Protein AF-A0A950T3H9-F1 (afdb_monomer)

Structure (mmCIF, N/CA/C/O backbone):
data_AF-A0A950T3H9-F1
#
_entry.id   AF-A0A950T3H9-F1
#
loop_
_atom_site.group_PDB
_atom_site.id
_atom_site.type_symbol
_atom_site.label_atom_id
_atom_site.label_alt_id
_atom_site.label_comp_id
_atom_site.label_asym_id
_atom_site.label_entity_id
_atom_site.label_seq_id
_atom_site.pdbx_PDB_ins_code
_atom_site.Cartn_x
_atom_site.Cartn_y
_atom_site.Cartn_z
_atom_site.occupancy
_atom_site.B_iso_or_equiv
_atom_site.auth_seq_id
_atom_site.auth_comp_id
_atom_site.auth_asym_id
_atom_site.auth_atom_id
_atom_site.pdbx_PDB_model_num
ATOM 1 N N . MET A 1 1 ? -25.718 -5.141 10.508 1.00 48.09 1 MET A N 1
ATOM 2 C CA . MET A 1 1 ? -24.573 -5.594 9.704 1.00 48.09 1 MET A CA 1
ATOM 3 C C . MET A 1 1 ? -23.410 -5.761 10.665 1.00 48.09 1 MET A C 1
ATOM 5 O O . MET A 1 1 ? -23.215 -4.874 11.487 1.00 48.09 1 MET A O 1
ATOM 9 N N . TRP A 1 2 ? -22.756 -6.922 10.679 1.00 60.28 2 TRP A N 1
ATOM 10 C CA . TRP A 1 2 ? -21.555 -7.143 11.495 1.00 60.28 2 TRP A CA 1
ATOM 11 C C . TRP A 1 2 ? -20.361 -6.672 10.677 1.00 60.28 2 TRP A C 1
ATOM 13 O O . TRP A 1 2 ? -20.010 -7.284 9.674 1.00 60.28 2 TRP A O 1
ATOM 23 N N . TRP A 1 3 ? -19.809 -5.521 11.038 1.00 68.50 3 TRP A N 1
ATOM 24 C CA . TRP A 1 3 ? -18.872 -4.792 10.181 1.00 68.50 3 TRP A CA 1
ATOM 25 C C . TRP A 1 3 ? -17.559 -5.549 9.967 1.00 68.50 3 TRP A C 1
ATOM 27 O O . TRP A 1 3 ? -16.992 -5.476 8.889 1.00 68.50 3 TRP A O 1
ATOM 37 N N . ASP A 1 4 ? -17.118 -6.332 10.948 1.00 66.62 4 ASP A N 1
ATOM 38 C CA . ASP A 1 4 ? -15.895 -7.139 10.878 1.00 66.62 4 ASP A CA 1
ATOM 39 C C . ASP A 1 4 ? -16.011 -8.395 10.002 1.00 66.62 4 ASP A C 1
ATOM 41 O O . ASP A 1 4 ? -15.004 -8.954 9.589 1.00 66.62 4 ASP A O 1
ATOM 45 N N . THR A 1 5 ? -17.228 -8.839 9.684 1.00 69.19 5 THR A N 1
ATOM 46 C CA . THR A 1 5 ? -17.458 -10.060 8.886 1.00 69.19 5 THR A CA 1
ATOM 47 C C . THR A 1 5 ? -18.207 -9.815 7.581 1.00 69.19 5 THR A C 1
ATOM 49 O O . THR A 1 5 ? -18.243 -10.695 6.725 1.00 69.19 5 THR A O 1
ATOM 52 N N . GLN A 1 6 ? -18.819 -8.640 7.418 1.00 76.50 6 GLN A N 1
ATOM 53 C CA . GLN A 1 6 ? -19.666 -8.307 6.267 1.00 76.50 6 GLN A CA 1
ATOM 54 C C . GLN A 1 6 ? -19.182 -7.074 5.501 1.00 76.50 6 GLN A C 1
ATOM 56 O O . GLN A 1 6 ? -19.691 -6.810 4.417 1.00 76.50 6 GLN A O 1
ATOM 61 N N . PHE A 1 7 ? -18.230 -6.305 6.041 1.00 85.44 7 PHE A N 1
ATOM 62 C CA . PHE A 1 7 ? -17.695 -5.158 5.317 1.00 85.44 7 PHE A CA 1
ATOM 63 C C . PHE A 1 7 ? -16.787 -5.621 4.179 1.00 85.44 7 PHE A C 1
ATOM 65 O O . PHE A 1 7 ? -15.836 -6.372 4.379 1.00 85.44 7 PHE A O 1
ATOM 72 N N . ASN A 1 8 ? -17.059 -5.093 2.993 1.00 88.75 8 ASN A N 1
ATOM 73 C CA . ASN A 1 8 ? -16.239 -5.254 1.802 1.00 88.75 8 ASN A CA 1
ATOM 74 C C . ASN A 1 8 ? -15.942 -3.853 1.239 1.00 88.75 8 ASN A C 1
ATOM 76 O O . ASN A 1 8 ? -16.907 -3.128 0.978 1.00 88.75 8 ASN A O 1
ATOM 80 N N . PRO A 1 9 ? -14.668 -3.457 1.045 1.00 91.19 9 PRO A N 1
ATOM 81 C CA . PRO A 1 9 ? -14.337 -2.131 0.517 1.00 91.19 9 PRO A CA 1
ATOM 82 C C . PRO A 1 9 ? -14.946 -1.847 -0.865 1.00 91.19 9 PRO A C 1
ATOM 84 O O . PRO A 1 9 ? -15.349 -0.722 -1.129 1.00 91.19 9 PRO A O 1
ATOM 87 N N . GLY A 1 10 ? -15.067 -2.863 -1.722 1.00 91.00 10 GLY A N 1
ATOM 88 C CA . GLY A 1 10 ? -15.654 -2.761 -3.059 1.00 91.00 10 GLY A CA 1
ATOM 89 C C . GLY A 1 10 ? -17.156 -2.448 -3.079 1.00 91.00 10 GLY A C 1
ATOM 90 O O . GLY A 1 10 ? -17.650 -1.883 -4.051 1.00 91.00 10 GLY A O 1
ATOM 91 N N . GLU A 1 11 ? -17.884 -2.800 -2.016 1.00 89.12 11 GLU A N 1
ATOM 92 C CA . GLU A 1 11 ? -19.347 -2.638 -1.932 1.00 89.12 11 GLU A CA 1
ATOM 93 C C . GLU A 1 11 ? -19.779 -1.555 -0.935 1.00 89.12 11 GLU A C 1
ATOM 95 O O . GLU A 1 11 ? -20.780 -0.869 -1.135 1.00 89.12 11 GLU A O 1
ATOM 100 N N . HIS A 1 12 ? -19.037 -1.423 0.164 1.00 86.94 12 HIS A N 1
ATOM 101 C CA . HIS A 1 12 ? -19.399 -0.614 1.330 1.00 86.94 12 HIS A CA 1
ATOM 102 C C . HIS A 1 12 ? -18.433 0.556 1.565 1.00 86.94 12 HIS A C 1
ATOM 104 O O . HIS A 1 12 ? -18.584 1.310 2.537 1.00 86.94 12 HIS A O 1
ATOM 110 N N . GLY A 1 13 ? -17.404 0.663 0.727 1.00 87.31 13 GLY A N 1
ATOM 111 C CA . GLY A 1 13 ? -16.369 1.670 0.837 1.00 87.31 13 GLY A CA 1
ATOM 112 C C . GLY A 1 13 ? -16.783 3.047 0.326 1.00 87.31 13 GLY A C 1
ATOM 113 O O . GLY A 1 13 ? -17.936 3.309 -0.017 1.00 87.31 13 GLY A O 1
ATOM 114 N N . ASP A 1 14 ? -15.824 3.964 0.329 1.00 87.44 14 ASP A N 1
ATOM 115 C CA . ASP A 1 14 ? -15.946 5.234 -0.379 1.00 87.44 14 ASP A CA 1
ATOM 116 C C . ASP A 1 14 ? -15.813 5.085 -1.905 1.00 87.44 14 ASP A C 1
ATOM 118 O O . ASP A 1 14 ? -15.626 3.995 -2.442 1.00 87.44 14 ASP A O 1
ATOM 122 N N . SER A 1 15 ? -15.905 6.206 -2.625 1.00 88.81 15 SER A N 1
ATOM 123 C CA . SER A 1 15 ? -15.820 6.223 -4.086 1.00 88.81 15 SER A CA 1
ATOM 124 C C . SER A 1 15 ? -14.545 5.577 -4.644 1.00 88.81 15 SER A C 1
ATOM 126 O O . SER A 1 15 ? -14.613 4.949 -5.697 1.00 88.81 15 SER A O 1
ATOM 128 N N . TYR A 1 16 ? -13.392 5.727 -3.986 1.00 91.88 16 TYR A N 1
ATOM 129 C CA . TYR A 1 16 ? -12.124 5.155 -4.451 1.00 91.88 16 TYR A CA 1
ATOM 130 C C . TYR A 1 16 ? -11.970 3.694 -4.033 1.00 91.88 16 TYR A C 1
ATOM 132 O O . TYR A 1 16 ? -11.488 2.889 -4.828 1.00 91.88 16 TYR A O 1
ATOM 140 N N . GLU A 1 17 ? -12.408 3.344 -2.825 1.00 94.12 17 GLU A N 1
ATOM 141 C CA . GLU A 1 17 ? -12.484 1.963 -2.345 1.00 94.12 17 GLU A CA 1
ATOM 142 C C . GLU A 1 17 ? -13.344 1.123 -3.295 1.00 94.12 17 GLU A C 1
ATOM 144 O O . GLU A 1 17 ? -12.844 0.165 -3.884 1.00 94.12 17 GLU A O 1
ATOM 149 N N . CYS A 1 18 ? -14.576 1.552 -3.571 1.00 93.31 18 CYS A N 1
ATOM 150 C CA . CYS A 1 18 ? -15.473 0.870 -4.503 1.00 93.31 18 CYS A CA 1
ATOM 151 C C . CYS A 1 18 ? -14.886 0.777 -5.919 1.00 93.31 18 CYS A C 1
ATOM 153 O O . CYS A 1 18 ? -14.994 -0.253 -6.585 1.00 93.31 18 CYS A O 1
ATOM 155 N N . LEU A 1 19 ? -14.237 1.848 -6.389 1.00 94.69 19 LEU A N 1
ATOM 156 C CA . LEU A 1 19 ? -13.703 1.899 -7.747 1.00 94.69 19 LEU A CA 1
ATOM 157 C C . LEU A 1 19 ? -12.455 1.032 -7.932 1.00 94.69 19 LEU A C 1
ATOM 159 O O . LEU A 1 19 ? -12.280 0.478 -9.014 1.00 94.69 19 LEU A O 1
ATOM 163 N N . TRP A 1 20 ? -11.573 0.925 -6.938 1.00 96.56 20 TRP A N 1
ATOM 164 C CA . TRP A 1 20 ? -10.246 0.331 -7.134 1.00 96.56 20 TRP A CA 1
ATOM 165 C C . TRP A 1 20 ? -9.935 -0.890 -6.272 1.00 96.56 20 TRP A C 1
ATOM 167 O O . TRP A 1 20 ? -8.897 -1.509 -6.495 1.00 96.56 20 TRP A O 1
ATOM 177 N N . TRP A 1 21 ? -10.797 -1.281 -5.330 1.00 97.00 21 TRP A N 1
ATOM 178 C CA . TRP A 1 21 ? -10.558 -2.454 -4.480 1.00 97.00 21 TRP A CA 1
ATOM 179 C C . TRP A 1 21 ? -10.257 -3.725 -5.290 1.00 97.00 21 TR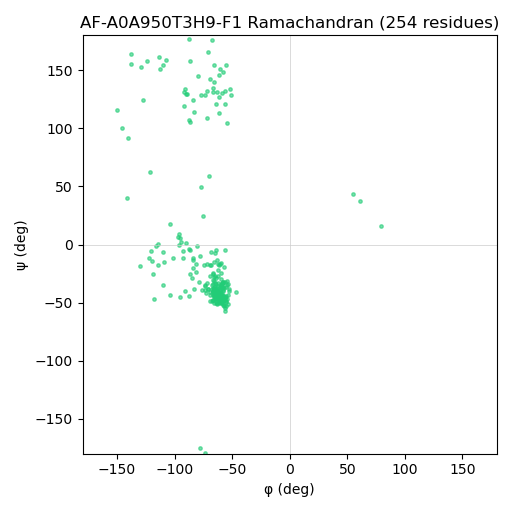P A C 1
ATOM 181 O O . TRP A 1 21 ? -9.262 -4.405 -5.033 1.00 97.00 21 TRP A O 1
ATOM 191 N N . HIS A 1 22 ? -11.017 -3.953 -6.364 1.00 96.75 22 HIS A N 1
ATOM 192 C CA . HIS A 1 22 ? -10.840 -5.088 -7.277 1.00 96.75 22 HIS A CA 1
ATOM 193 C C . HIS A 1 22 ? -9.461 -5.149 -7.968 1.00 96.75 22 HIS A C 1
ATOM 195 O O . HIS A 1 22 ? -9.098 -6.169 -8.547 1.00 96.75 22 HIS A O 1
ATOM 201 N N . LEU A 1 23 ? -8.681 -4.060 -7.956 1.00 96.75 23 LEU A N 1
ATOM 202 C CA . LEU A 1 23 ? -7.342 -4.022 -8.553 1.00 96.75 23 LEU A CA 1
ATOM 203 C C . LEU A 1 23 ? -6.260 -4.609 -7.641 1.00 96.75 23 LEU A C 1
ATOM 205 O O . LEU A 1 23 ? -5.151 -4.862 -8.118 1.00 96.75 23 LEU A O 1
ATOM 209 N N . ILE A 1 24 ? -6.545 -4.757 -6.345 1.00 96.75 24 ILE A N 1
ATOM 210 C CA . ILE A 1 24 ? -5.552 -5.159 -5.344 1.00 96.75 24 ILE A CA 1
ATOM 211 C C . ILE A 1 24 ? -6.009 -6.316 -4.450 1.00 96.75 24 ILE A C 1
ATOM 213 O O . ILE A 1 24 ? -5.159 -6.946 -3.827 1.00 96.75 24 ILE A O 1
ATOM 217 N N . GLU A 1 25 ? -7.312 -6.606 -4.374 1.00 96.62 25 GLU A N 1
ATOM 218 C CA . GLU A 1 25 ? -7.872 -7.541 -3.387 1.00 96.62 25 GLU A CA 1
ATOM 219 C C . GLU A 1 25 ? -7.273 -8.952 -3.458 1.00 96.62 25 GLU A C 1
ATOM 221 O O . GLU A 1 25 ? -7.005 -9.552 -2.420 1.00 96.62 25 GLU A O 1
ATOM 226 N N . ASP A 1 26 ? -6.959 -9.440 -4.660 1.00 96.62 26 ASP A N 1
ATOM 227 C CA . ASP A 1 26 ? -6.380 -10.773 -4.865 1.00 96.62 26 ASP A CA 1
ATOM 228 C C . ASP A 1 26 ? -4.983 -10.933 -4.243 1.00 96.62 26 ASP A C 1
ATOM 230 O O . ASP A 1 26 ? -4.609 -12.022 -3.803 1.00 96.62 26 ASP A O 1
ATOM 234 N N . ASP A 1 27 ? -4.186 -9.861 -4.235 1.00 97.81 27 ASP A N 1
ATOM 235 C CA . ASP A 1 27 ? -2.784 -9.888 -3.809 1.00 97.81 27 ASP A CA 1
ATOM 236 C C . ASP A 1 27 ? -2.569 -9.172 -2.453 1.00 97.81 27 ASP A C 1
ATOM 238 O O . ASP A 1 27 ? -1.527 -9.375 -1.825 1.00 97.81 27 ASP A O 1
ATOM 242 N N . PHE A 1 28 ? -3.534 -8.366 -1.978 1.00 97.88 28 PHE A N 1
ATOM 243 C CA . PHE A 1 28 ? -3.442 -7.573 -0.741 1.00 97.88 28 PHE A CA 1
ATOM 244 C C . PHE A 1 28 ? -4.744 -7.512 0.091 1.00 97.88 28 PHE A C 1
ATOM 246 O O . PHE A 1 28 ? -5.094 -6.476 0.661 1.00 97.88 28 PHE A O 1
ATOM 253 N N . ALA A 1 29 ? -5.468 -8.630 0.189 1.00 97.50 29 ALA A N 1
ATOM 254 C CA . ALA A 1 29 ? -6.728 -8.737 0.935 1.00 97.50 29 ALA A CA 1
ATOM 255 C C . ALA A 1 29 ? -6.650 -8.275 2.407 1.00 97.50 29 ALA A C 1
ATOM 257 O O . ALA A 1 29 ? -7.609 -7.703 2.927 1.00 97.50 29 ALA A O 1
ATOM 258 N N . GLU A 1 30 ? -5.514 -8.482 3.082 1.00 97.94 30 GLU A N 1
ATOM 259 C CA . GLU A 1 30 ? -5.355 -8.200 4.520 1.00 97.94 30 GLU A CA 1
ATOM 260 C C . GLU A 1 30 ? -5.396 -6.692 4.829 1.00 97.94 30 GLU A C 1
ATOM 262 O O . GLU A 1 30 ? -5.667 -6.298 5.965 1.00 97.94 30 GLU A O 1
ATOM 267 N N . TRP A 1 31 ? -5.207 -5.830 3.820 1.00 98.06 31 TRP A N 1
ATOM 268 C CA . TRP A 1 31 ? -5.518 -4.406 3.951 1.00 98.06 31 TRP A CA 1
ATOM 269 C C . TRP A 1 31 ? -7.002 -4.184 4.264 1.00 98.06 31 TRP A C 1
ATOM 271 O O . TRP A 1 31 ? -7.337 -3.425 5.175 1.00 98.06 31 TRP A O 1
ATOM 281 N N . GLY A 1 32 ? -7.889 -4.879 3.546 1.00 95.81 32 GLY A N 1
ATOM 282 C CA . GLY A 1 32 ? -9.337 -4.788 3.730 1.00 95.81 32 GLY A CA 1
ATOM 283 C C . GLY A 1 32 ? -9.773 -5.328 5.090 1.00 95.81 32 GLY A C 1
ATOM 284 O O . GLY A 1 32 ? -10.631 -4.732 5.741 1.00 95.81 32 GLY A O 1
ATOM 285 N N . THR A 1 33 ? -9.129 -6.398 5.566 1.00 96.00 33 THR A N 1
ATOM 286 C CA . THR A 1 33 ? -9.353 -6.946 6.912 1.00 96.00 33 THR A CA 1
ATOM 287 C C . THR A 1 33 ? -8.959 -5.943 7.993 1.00 96.00 33 THR A C 1
ATOM 289 O O . THR A 1 33 ? -9.782 -5.625 8.852 1.00 96.00 33 THR A O 1
ATOM 292 N N . PHE A 1 34 ? -7.753 -5.367 7.919 1.00 96.25 34 PHE A N 1
ATOM 293 C CA . PHE A 1 34 ? -7.326 -4.319 8.851 1.00 96.25 34 PHE A CA 1
ATOM 294 C C . PHE A 1 34 ? -8.301 -3.133 8.848 1.00 96.25 34 PHE A C 1
ATOM 296 O O . PHE A 1 34 ? -8.712 -2.645 9.905 1.00 96.25 34 PHE A O 1
ATOM 303 N N . TRP A 1 35 ? -8.696 -2.682 7.652 1.00 94.19 35 TRP A N 1
ATOM 304 C CA . TRP A 1 35 ? -9.627 -1.573 7.470 1.00 94.19 35 TRP A CA 1
ATOM 305 C C . TRP A 1 35 ? -10.971 -1.850 8.142 1.00 94.19 35 TRP A C 1
ATOM 307 O O . TRP A 1 35 ? -11.434 -1.050 8.954 1.00 94.19 35 TRP A O 1
ATOM 317 N N . SER A 1 36 ? -11.560 -3.013 7.873 1.00 91.69 36 SER A N 1
ATOM 318 C CA . SER A 1 36 ? -12.820 -3.463 8.463 1.00 91.69 36 SER A CA 1
ATOM 319 C C . SER A 1 36 ? -12.750 -3.580 9.993 1.00 91.69 36 SER A C 1
ATOM 321 O O . SER A 1 36 ? -13.658 -3.130 10.695 1.00 91.69 36 SER A O 1
ATOM 323 N N . HIS A 1 37 ? -11.667 -4.140 10.536 1.00 91.88 37 HIS A N 1
ATOM 324 C CA . HIS A 1 37 ? -11.560 -4.425 11.968 1.00 91.88 37 HIS A CA 1
ATOM 325 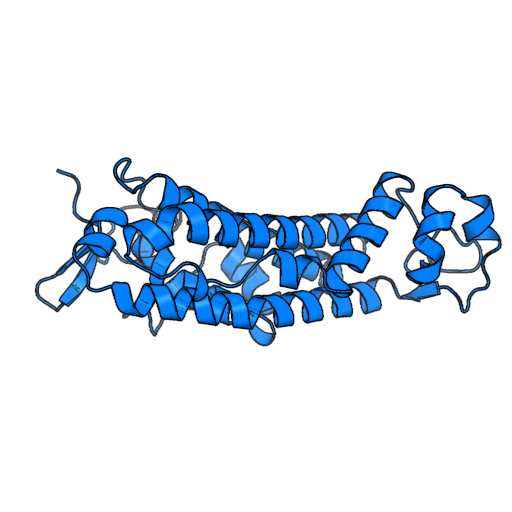C C . HIS A 1 37 ? -11.283 -3.180 12.813 1.00 91.88 37 HIS A C 1
ATOM 327 O O . HIS A 1 37 ? -11.832 -3.049 13.916 1.00 91.88 37 HIS A O 1
ATOM 333 N N . HIS A 1 38 ? -10.436 -2.278 12.308 1.00 91.38 38 HIS A N 1
ATOM 334 C CA . HIS A 1 38 ? -9.856 -1.200 13.110 1.00 91.38 38 HIS A CA 1
ATOM 335 C C . HIS A 1 38 ? -10.224 0.199 12.625 1.00 91.38 38 HIS A C 1
ATOM 337 O O . HIS A 1 38 ? -10.262 1.112 13.443 1.00 91.38 38 HIS A O 1
ATOM 343 N N . VAL A 1 39 ? -10.548 0.390 11.344 1.00 90.44 39 VAL A N 1
ATOM 344 C CA . VAL A 1 39 ? -10.849 1.729 10.815 1.00 90.44 39 VAL A CA 1
ATOM 345 C C . VAL A 1 39 ? -12.334 1.961 10.603 1.00 90.44 39 VAL A C 1
ATOM 347 O O . VAL A 1 39 ? -12.844 2.998 11.011 1.00 90.44 39 VAL A O 1
ATOM 350 N N . VAL A 1 40 ? -13.066 1.001 10.039 1.00 88.31 40 VAL A N 1
ATOM 351 C CA . VAL A 1 40 ? -14.521 1.115 9.860 1.00 88.31 40 VAL A CA 1
ATOM 352 C C . VAL A 1 40 ? -15.238 1.463 11.173 1.00 88.31 40 VAL A C 1
ATOM 354 O O . VAL A 1 40 ? -16.095 2.351 11.129 1.00 88.31 40 VAL A O 1
ATOM 357 N N . PRO A 1 41 ? -14.873 0.903 12.348 1.00 86.06 41 PRO A N 1
ATOM 358 C CA . PRO A 1 41 ? -15.489 1.300 13.613 1.00 86.06 41 PRO A CA 1
ATOM 359 C C . PRO A 1 41 ? -15.266 2.763 14.007 1.00 86.06 41 PRO A C 1
ATOM 361 O O . PRO A 1 41 ? -16.051 3.313 14.771 1.00 86.06 41 PRO A O 1
ATOM 364 N N . LEU A 1 42 ? -14.228 3.409 13.473 1.00 83.94 42 LEU A N 1
ATOM 365 C CA . LEU A 1 42 ? -13.959 4.832 13.677 1.00 83.94 42 LEU A CA 1
ATOM 366 C C . LEU A 1 42 ? -14.805 5.731 12.771 1.00 83.94 42 LEU A C 1
ATOM 368 O O . LEU A 1 42 ? -14.647 6.943 12.819 1.00 83.94 42 LEU A O 1
ATOM 372 N N . THR A 1 43 ? -15.655 5.178 11.907 1.00 81.94 43 THR A N 1
ATOM 373 C CA . THR A 1 43 ? -16.413 5.934 10.901 1.00 81.94 43 THR A CA 1
ATOM 374 C C . THR A 1 43 ? -17.907 5.892 11.195 1.00 81.94 43 THR A C 1
ATOM 376 O O . THR A 1 43 ? -18.407 4.994 11.874 1.00 81.94 43 THR A O 1
ATOM 379 N N . ASN A 1 44 ? -18.659 6.826 10.612 1.00 75.44 44 ASN A N 1
ATOM 380 C CA . ASN A 1 44 ? -20.119 6.857 10.743 1.00 75.44 44 ASN A CA 1
ATOM 381 C C . ASN A 1 44 ? -20.806 5.638 10.088 1.00 75.44 44 ASN A C 1
ATOM 383 O O . ASN A 1 44 ? -22.010 5.431 10.254 1.00 75.44 44 ASN A O 1
ATOM 387 N N . ARG A 1 45 ? -20.053 4.795 9.364 1.00 75.81 45 ARG A N 1
ATOM 388 C CA . ARG A 1 45 ? -20.550 3.583 8.701 1.00 75.81 45 ARG A CA 1
ATOM 389 C C . ARG A 1 45 ? -21.202 2.605 9.674 1.00 75.81 45 ARG A C 1
ATOM 391 O O . ARG A 1 45 ? -22.167 1.950 9.282 1.00 75.81 45 ARG A O 1
ATOM 398 N N . ILE A 1 46 ? -20.727 2.551 10.921 1.00 72.56 46 ILE A N 1
ATOM 399 C CA . ILE A 1 46 ? -21.239 1.621 11.934 1.00 72.56 46 ILE A CA 1
ATOM 400 C C . ILE A 1 46 ? -22.452 2.149 12.721 1.00 72.56 46 ILE A C 1
ATOM 402 O O . ILE A 1 46 ? -23.047 1.418 13.514 1.00 72.56 46 ILE A O 1
ATOM 406 N N . VAL A 1 47 ? -22.852 3.404 12.493 1.00 72.06 47 VAL A N 1
ATOM 407 C CA . VAL A 1 47 ? -23.970 4.054 13.189 1.00 72.06 47 VAL A CA 1
ATOM 408 C C . VAL A 1 47 ? -25.275 3.748 12.445 1.00 72.06 47 VAL A C 1
ATOM 410 O O . VAL A 1 47 ? -25.520 4.233 11.338 1.00 72.06 47 VAL A O 1
ATOM 413 N N . GLY A 1 48 ? -26.108 2.883 13.034 1.00 66.38 48 GLY A N 1
ATOM 414 C CA . GLY A 1 48 ? -27.338 2.379 12.407 1.00 66.38 48 GLY A CA 1
ATOM 415 C C . GLY A 1 48 ? -28.446 3.426 12.239 1.00 66.38 48 GLY A C 1
ATOM 416 O O . GLY A 1 48 ? -29.243 3.320 11.311 1.00 66.38 48 GLY A O 1
ATOM 417 N N . ASP A 1 49 ? -28.473 4.441 13.099 1.00 68.75 49 ASP A N 1
ATOM 418 C CA . ASP A 1 49 ? -29.430 5.553 13.118 1.00 68.75 49 ASP A CA 1
ATOM 419 C C . ASP A 1 49 ? -28.838 6.863 12.567 1.00 68.75 49 ASP A C 1
ATOM 421 O O . ASP A 1 49 ? -29.389 7.938 12.807 1.00 68.75 49 ASP A O 1
ATOM 425 N N . PHE A 1 50 ? -27.728 6.790 11.823 1.00 74.81 50 PHE A N 1
ATOM 426 C CA . PHE A 1 50 ? -27.048 7.963 11.276 1.00 74.81 50 PHE A CA 1
ATOM 427 C C . PHE A 1 50 ? -27.991 8.817 10.411 1.00 74.81 50 PHE A C 1
ATOM 429 O O . PHE A 1 50 ? -28.524 8.340 9.411 1.00 74.81 50 PHE A O 1
ATOM 436 N N . GLN A 1 51 ? -28.175 10.084 10.796 1.00 75.88 51 GLN A N 1
ATOM 437 C CA . GLN A 1 51 ? -29.106 11.028 10.154 1.00 75.88 51 GLN A CA 1
ATOM 438 C C . GLN A 1 51 ? -28.452 11.916 9.075 1.00 75.88 51 GLN A C 1
ATOM 440 O O . GLN A 1 51 ? -29.114 12.798 8.531 1.00 75.88 51 GLN A O 1
ATOM 445 N N . GLY A 1 52 ? -27.157 11.743 8.790 1.00 78.62 52 GLY A N 1
ATOM 446 C CA . GLY A 1 52 ? -26.448 12.516 7.764 1.00 78.62 52 GLY A CA 1
ATOM 447 C C . GLY A 1 52 ? -26.539 11.900 6.365 1.00 78.62 52 GLY A C 1
ATOM 448 O O . GLY A 1 52 ? -27.089 10.815 6.171 1.00 78.62 52 GLY A O 1
ATOM 449 N N . ASP A 1 53 ? -25.963 12.586 5.377 1.00 82.44 53 ASP A N 1
ATOM 450 C CA . ASP A 1 53 ? -25.903 12.075 4.006 1.00 82.44 53 ASP A CA 1
ATOM 451 C C . ASP A 1 53 ? -24.923 10.895 3.844 1.00 82.44 53 ASP A C 1
ATOM 453 O O . ASP A 1 53 ? -24.073 10.613 4.696 1.00 82.44 53 ASP A O 1
ATOM 457 N N . ALA A 1 54 ? -25.038 10.193 2.713 1.00 75.12 54 ALA A N 1
ATOM 458 C CA . ALA A 1 54 ? -24.209 9.030 2.412 1.00 75.12 54 ALA A CA 1
ATOM 459 C C . ALA A 1 54 ? -22.703 9.347 2.415 1.00 75.12 54 ALA A C 1
ATOM 461 O O . ALA A 1 54 ? -21.914 8.498 2.817 1.00 75.12 54 ALA A O 1
ATOM 462 N N . GLN A 1 55 ? -22.301 10.563 2.030 1.00 73.44 55 GLN A N 1
ATOM 463 C CA . GLN A 1 55 ? -20.896 10.966 1.996 1.00 73.44 55 GLN A CA 1
ATOM 464 C C . GLN A 1 55 ? -20.344 11.167 3.410 1.00 73.44 55 GLN A C 1
ATOM 466 O O . GLN A 1 55 ? -19.254 10.705 3.739 1.00 73.44 55 GLN A O 1
ATOM 471 N N . THR A 1 56 ? -21.132 11.790 4.280 1.00 76.88 56 THR A N 1
ATOM 472 C CA . THR A 1 56 ? -20.793 12.029 5.683 1.00 76.88 56 THR A CA 1
ATOM 473 C C . THR A 1 56 ? -20.687 10.719 6.459 1.00 76.88 56 THR A C 1
ATOM 475 O O . THR A 1 56 ? -19.893 10.603 7.397 1.00 76.88 56 THR A O 1
ATOM 478 N N . LYS A 1 57 ? -21.425 9.691 6.023 1.00 73.62 57 LYS A N 1
ATOM 479 C CA . LYS A 1 57 ? -21.327 8.338 6.572 1.00 73.62 57 LYS A CA 1
ATOM 480 C C . LYS A 1 57 ? -19.941 7.705 6.364 1.00 73.62 57 LYS A C 1
ATOM 482 O O . LYS A 1 57 ? -19.535 6.862 7.161 1.00 73.62 57 LYS A O 1
ATOM 487 N N . LEU A 1 58 ? -19.212 8.111 5.321 1.00 69.44 58 LEU A N 1
ATOM 488 C CA . LEU A 1 58 ? -17.894 7.572 4.965 1.00 69.44 58 LEU A CA 1
ATOM 489 C C . LEU A 1 58 ? -16.745 8.220 5.745 1.00 69.44 58 LEU A C 1
ATOM 491 O O . LEU A 1 58 ? -15.665 7.632 5.842 1.00 69.44 58 LEU A O 1
ATOM 495 N N . TYR A 1 59 ? -16.957 9.412 6.308 1.00 69.31 59 TYR A N 1
ATOM 496 C CA . TYR A 1 59 ? -15.918 10.080 7.078 1.00 69.31 59 TYR A CA 1
ATOM 497 C C . TYR A 1 59 ? -15.649 9.348 8.393 1.00 69.31 59 TYR A C 1
ATOM 499 O O . TYR A 1 59 ? -16.562 8.831 9.050 1.00 69.31 59 TYR A O 1
ATOM 507 N N . VAL A 1 60 ? -14.367 9.322 8.774 1.00 65.44 60 VAL A N 1
ATOM 508 C CA . VAL A 1 60 ? -13.967 9.047 10.155 1.00 65.44 60 VAL A CA 1
ATOM 509 C C . VAL A 1 60 ? -14.778 9.998 11.027 1.00 65.44 60 VAL A C 1
ATOM 511 O O . VAL A 1 60 ? -14.852 11.194 10.741 1.00 65.44 60 VAL A O 1
ATOM 514 N N . CYS A 1 61 ? -15.447 9.458 12.042 1.00 63.66 61 CYS A N 1
ATOM 515 C CA . CYS A 1 61 ? -16.082 10.245 13.077 1.00 63.66 61 CYS A CA 1
ATOM 516 C C . CYS A 1 61 ? -14.990 11.155 13.632 1.00 63.66 61 CYS A C 1
ATOM 518 O O . CYS A 1 61 ? -14.108 10.679 14.340 1.00 63.66 61 CYS A O 1
ATOM 520 N N . PHE A 1 62 ? -15.006 12.438 13.273 1.00 59.31 62 PHE A N 1
ATOM 521 C CA . PHE A 1 62 ? -14.076 13.435 13.795 1.00 59.31 62 PHE A CA 1
ATOM 522 C C . PHE A 1 62 ? -14.409 13.712 15.271 1.00 59.31 62 PHE A C 1
ATOM 524 O O . PHE A 1 62 ? -14.760 14.831 15.632 1.00 59.31 62 PHE A O 1
ATOM 531 N N . ASP A 1 63 ? -14.363 12.692 16.136 1.00 67.81 63 ASP A N 1
ATOM 532 C CA . ASP A 1 63 ? -14.267 12.899 17.574 1.00 67.81 63 ASP A CA 1
ATOM 533 C C . ASP A 1 63 ? -12.832 13.389 17.820 1.00 67.81 63 ASP A C 1
ATOM 535 O O . ASP A 1 63 ? -11.892 12.598 17.697 1.00 67.81 63 ASP A O 1
ATOM 539 N N . PRO A 1 64 ? -12.627 14.675 18.165 1.00 70.12 64 PRO A N 1
ATOM 540 C CA . PRO A 1 64 ? -11.292 15.240 18.365 1.00 70.12 64 PRO A CA 1
ATOM 541 C C . PRO A 1 64 ? -10.536 14.595 19.540 1.00 70.12 64 PRO A C 1
ATOM 543 O O . PRO A 1 64 ? -9.383 14.936 19.792 1.00 70.12 64 PRO A O 1
ATOM 546 N N . ARG A 1 65 ? -11.180 13.691 20.293 1.00 77.62 65 ARG A N 1
ATOM 547 C CA . ARG A 1 65 ? -10.576 12.898 21.370 1.00 77.62 65 ARG A CA 1
ATOM 548 C C . ARG A 1 65 ? -10.060 11.541 20.898 1.00 77.62 65 ARG A C 1
ATOM 550 O O . ARG A 1 65 ? -9.468 10.840 21.720 1.00 77.62 65 ARG A O 1
ATOM 557 N N . ILE A 1 66 ? -10.286 11.137 19.642 1.00 84.06 66 ILE A N 1
ATOM 558 C CA . ILE A 1 66 ? -9.554 9.998 19.071 1.00 84.06 66 ILE A CA 1
ATOM 559 C C . ILE A 1 66 ? -8.072 10.320 19.202 1.00 84.06 66 ILE A C 1
ATOM 561 O O . ILE A 1 66 ? -7.627 11.433 18.914 1.00 84.06 66 ILE A O 1
ATOM 565 N N . HIS A 1 67 ? -7.302 9.359 19.700 1.00 89.06 67 HIS A N 1
ATOM 566 C CA . HIS A 1 67 ? -5.893 9.614 19.929 1.00 89.06 67 HIS A CA 1
ATOM 567 C C . HIS A 1 67 ? -5.196 9.911 18.593 1.00 89.06 67 HIS A C 1
ATOM 569 O O . HIS A 1 67 ? -5.323 9.132 17.652 1.00 89.06 67 HIS A O 1
ATOM 575 N N . LYS A 1 68 ? -4.401 10.988 18.527 1.00 90.12 68 LYS A N 1
ATOM 576 C CA . LYS A 1 68 ? -3.699 11.435 17.305 1.00 90.12 68 LYS A CA 1
ATOM 577 C C . LYS A 1 68 ? -2.980 10.300 16.564 1.00 90.12 68 LYS A C 1
ATOM 579 O O . LYS A 1 68 ? -3.032 10.211 15.346 1.00 90.12 68 LYS A O 1
ATOM 584 N N . ALA A 1 69 ? -2.343 9.401 17.311 1.00 92.44 69 ALA A N 1
ATOM 585 C CA . ALA A 1 69 ? -1.654 8.243 16.742 1.00 92.44 69 ALA A CA 1
ATOM 586 C C . ALA A 1 69 ? -2.574 7.307 15.928 1.00 92.44 69 ALA A C 1
ATOM 588 O O . ALA A 1 69 ? -2.137 6.716 14.948 1.00 92.44 69 ALA A O 1
ATOM 589 N N . VAL A 1 70 ? -3.844 7.163 16.323 1.00 91.88 70 VAL A N 1
ATOM 590 C CA . VAL A 1 70 ? -4.842 6.377 15.580 1.00 91.88 70 VAL A CA 1
ATOM 591 C C . VAL A 1 70 ? -5.179 7.074 14.263 1.00 91.88 70 VAL A C 1
ATOM 593 O O . VAL A 1 70 ? -5.210 6.419 13.227 1.00 91.88 70 VAL A O 1
ATOM 596 N N . GLU A 1 71 ? -5.368 8.395 14.278 1.00 90.19 71 GLU A N 1
ATOM 597 C CA . GLU A 1 71 ? -5.605 9.182 13.061 1.00 90.19 71 GLU A CA 1
ATOM 598 C C . GLU A 1 71 ? -4.424 9.074 12.084 1.00 90.19 71 GLU A C 1
ATOM 600 O O . GLU A 1 71 ? -4.618 8.732 10.919 1.00 90.19 71 GLU A O 1
ATOM 605 N N . GLU A 1 72 ? -3.192 9.265 12.564 1.00 93.31 72 GLU A N 1
ATOM 606 C CA . GLU A 1 72 ? -1.976 9.109 11.753 1.00 93.31 72 GLU A CA 1
ATOM 607 C C . GLU A 1 72 ? -1.872 7.700 11.146 1.00 93.31 72 GLU A C 1
ATOM 609 O O . GLU A 1 72 ? -1.592 7.548 9.954 1.00 93.31 72 GLU A O 1
ATOM 614 N N . LEU A 1 73 ? -2.150 6.659 11.940 1.00 95.12 73 LEU A N 1
ATOM 615 C CA . LEU A 1 73 ? -2.161 5.273 11.476 1.00 95.12 73 LEU A CA 1
ATOM 616 C C . LEU A 1 73 ? -3.192 5.060 10.356 1.00 95.12 73 LEU A C 1
ATOM 618 O O . LEU A 1 73 ? -2.867 4.458 9.331 1.00 95.12 73 LEU A O 1
ATOM 622 N N . VAL A 1 74 ? -4.416 5.570 10.533 1.00 93.31 74 VAL A N 1
ATOM 623 C CA . VAL A 1 74 ? -5.503 5.491 9.545 1.00 93.31 74 VAL A CA 1
ATOM 624 C C . VAL A 1 74 ? -5.120 6.209 8.253 1.00 93.31 74 VAL A C 1
ATOM 626 O O . VAL A 1 74 ? -5.284 5.643 7.171 1.00 93.31 74 VAL A O 1
ATOM 629 N N . MET A 1 75 ? -4.561 7.418 8.352 1.00 93.56 75 MET A N 1
ATOM 630 C CA . MET A 1 75 ? -4.114 8.196 7.195 1.00 93.56 75 MET A CA 1
ATOM 631 C C . MET A 1 75 ? -3.044 7.454 6.397 1.00 93.56 75 MET A C 1
ATOM 633 O O . MET A 1 75 ? -3.142 7.365 5.170 1.00 93.56 75 MET A O 1
ATOM 637 N N . HIS A 1 76 ? -2.038 6.888 7.070 1.00 97.38 76 HIS A N 1
ATOM 638 C CA . HIS A 1 76 ? -1.009 6.100 6.399 1.00 97.38 76 HIS A CA 1
ATOM 639 C C . HIS A 1 76 ? -1.589 4.827 5.782 1.00 97.38 76 HIS A C 1
ATOM 641 O O . HIS A 1 76 ? -1.297 4.543 4.623 1.00 97.38 76 HIS A O 1
ATOM 647 N N . ASN A 1 77 ? -2.463 4.107 6.492 1.00 97.19 77 ASN A N 1
ATOM 648 C CA . ASN A 1 77 ? -3.121 2.911 5.966 1.00 97.19 77 ASN A CA 1
ATOM 649 C C . ASN A 1 77 ? -3.929 3.200 4.691 1.00 97.19 77 ASN A C 1
ATOM 651 O O . ASN A 1 77 ? -3.802 2.482 3.699 1.00 97.19 77 ASN A O 1
ATOM 655 N N . TYR A 1 78 ? -4.742 4.258 4.699 1.00 96.50 78 TYR A N 1
ATOM 656 C CA . TYR A 1 78 ? -5.523 4.653 3.528 1.00 96.50 78 TYR A CA 1
ATOM 657 C C . TYR A 1 78 ? -4.624 5.137 2.384 1.00 96.50 78 TYR A C 1
ATOM 659 O O . TYR A 1 78 ? -4.856 4.806 1.225 1.00 96.50 78 TYR A O 1
ATOM 667 N N . SER A 1 79 ? -3.541 5.854 2.697 1.00 98.00 79 SER A N 1
ATOM 668 C CA . SER A 1 79 ? -2.569 6.304 1.693 1.00 98.00 79 SER A CA 1
ATOM 669 C C . SER A 1 79 ? -1.870 5.136 0.993 1.00 98.00 79 SER A C 1
ATOM 671 O O . SER A 1 79 ? -1.642 5.205 -0.214 1.00 98.00 79 SER A O 1
ATOM 673 N N . VAL A 1 80 ? -1.560 4.048 1.714 1.00 98.44 80 VAL A N 1
ATOM 674 C CA . VAL A 1 80 ? -1.036 2.812 1.104 1.00 98.44 80 VAL A CA 1
ATOM 675 C C . VAL A 1 80 ? -2.006 2.293 0.049 1.00 98.44 80 VAL A C 1
ATOM 677 O O . VAL A 1 80 ? -1.593 2.090 -1.093 1.00 98.44 80 VAL A O 1
ATOM 680 N N . PHE A 1 81 ? -3.283 2.131 0.410 1.00 98.25 81 PHE A N 1
ATOM 681 C CA . PHE A 1 81 ? -4.326 1.705 -0.522 1.00 98.25 81 PHE A CA 1
ATOM 682 C C . PHE A 1 81 ? -4.418 2.634 -1.721 1.00 98.25 81 PHE A C 1
ATOM 684 O O . PHE A 1 81 ? -4.230 2.189 -2.849 1.00 98.25 81 PHE A O 1
ATOM 691 N N . TYR A 1 82 ? -4.643 3.923 -1.475 1.00 98.00 82 TYR A N 1
ATOM 692 C CA . TYR A 1 82 ? -4.906 4.904 -2.517 1.00 98.00 82 TYR A CA 1
ATOM 693 C C . TYR A 1 82 ? -3.791 4.925 -3.565 1.00 98.00 82 TYR A C 1
ATOM 695 O O . TYR A 1 82 ? -4.052 4.825 -4.764 1.00 98.00 82 TYR A O 1
ATOM 703 N N . TYR A 1 83 ? -2.531 5.012 -3.130 1.00 98.44 83 TYR A N 1
ATOM 704 C CA . TYR A 1 83 ? -1.407 5.082 -4.056 1.00 98.44 83 TYR A CA 1
ATOM 705 C C . TYR A 1 83 ? -1.153 3.756 -4.776 1.00 98.44 83 TYR A C 1
ATOM 707 O O . TYR A 1 83 ? -0.857 3.754 -5.973 1.00 98.44 83 TYR A O 1
ATOM 715 N N . LEU A 1 84 ? -1.308 2.621 -4.097 1.00 98.12 84 LEU A N 1
ATOM 716 C CA . LEU A 1 84 ? -1.115 1.319 -4.727 1.00 98.12 84 LEU A CA 1
ATOM 717 C C . LEU A 1 84 ? -2.198 1.043 -5.774 1.00 98.12 84 LEU A C 1
ATOM 719 O O . LEU A 1 84 ? -1.895 0.737 -6.926 1.00 98.12 84 LEU A O 1
ATOM 723 N N . ALA A 1 85 ? -3.454 1.254 -5.394 1.00 97.62 85 ALA A N 1
ATOM 724 C CA . ALA A 1 85 ? -4.624 1.131 -6.244 1.00 97.62 85 ALA A CA 1
ATOM 725 C C . ALA A 1 85 ? -4.550 2.067 -7.461 1.00 97.62 85 ALA A C 1
ATOM 727 O O . ALA A 1 85 ? -4.761 1.630 -8.594 1.00 97.62 85 ALA A O 1
ATOM 728 N N . ARG A 1 86 ? -4.153 3.334 -7.265 1.00 96.75 86 ARG A N 1
ATOM 729 C CA . ARG A 1 86 ? -3.959 4.292 -8.364 1.00 96.75 86 ARG A CA 1
ATOM 730 C C . ARG A 1 86 ? -2.841 3.864 -9.314 1.00 96.75 86 ARG A C 1
ATOM 732 O O . ARG A 1 86 ? -2.996 3.999 -10.528 1.00 96.75 86 ARG A O 1
ATOM 739 N N . SER A 1 87 ? -1.741 3.319 -8.789 1.00 96.88 87 SER A N 1
ATOM 740 C CA . SER A 1 87 ? -0.675 2.732 -9.609 1.00 96.88 87 SER A CA 1
ATOM 741 C C . SER A 1 87 ? -1.219 1.589 -10.477 1.00 96.88 87 SER A C 1
ATOM 743 O O . SER A 1 87 ? -0.983 1.567 -11.688 1.00 96.88 87 SER A O 1
ATOM 745 N N . CYS A 1 88 ? -2.004 0.673 -9.903 1.00 96.81 88 CYS A N 1
ATOM 746 C CA . CYS A 1 88 ? -2.643 -0.415 -10.649 1.00 96.81 88 CYS A CA 1
ATOM 747 C C . CYS A 1 88 ? -3.632 0.110 -11.705 1.00 96.81 88 CYS A C 1
ATOM 749 O O . CYS A 1 88 ? -3.625 -0.368 -12.843 1.00 96.81 88 CYS A O 1
ATOM 751 N N . ALA A 1 89 ? -4.440 1.121 -11.374 1.00 95.25 89 ALA A N 1
ATOM 752 C CA . ALA A 1 89 ? -5.425 1.719 -12.278 1.00 95.25 89 ALA A CA 1
ATOM 753 C C . ALA A 1 89 ? -4.762 2.322 -13.527 1.00 95.25 89 ALA A C 1
ATOM 755 O O . ALA A 1 89 ? -5.195 2.057 -14.650 1.00 95.25 89 ALA A O 1
ATOM 756 N N . LEU A 1 90 ? -3.645 3.037 -13.356 1.00 93.81 90 LEU A N 1
ATOM 757 C CA . LEU A 1 90 ? -2.865 3.603 -14.464 1.00 93.81 90 LEU A CA 1
ATOM 758 C C . LEU A 1 90 ? -2.344 2.539 -15.436 1.00 93.81 90 LEU A C 1
ATOM 760 O O . LEU A 1 90 ? -2.241 2.750 -16.647 1.00 93.81 90 LEU A O 1
ATOM 764 N N . VAL A 1 91 ? -1.990 1.371 -14.906 1.00 92.81 91 VAL A N 1
ATOM 765 C CA . VAL A 1 91 ? -1.395 0.291 -15.696 1.00 92.81 91 VAL A CA 1
ATOM 766 C C . VAL A 1 91 ? -2.450 -0.578 -16.384 1.00 92.81 91 VAL A C 1
ATOM 768 O O . VAL A 1 91 ? -2.181 -1.155 -17.444 1.00 92.81 91 VAL A O 1
ATOM 771 N N . THR A 1 92 ? -3.637 -0.691 -15.795 1.00 90.06 92 THR A N 1
ATOM 772 C CA . THR A 1 92 ? -4.732 -1.551 -16.271 1.00 90.06 92 THR A CA 1
ATOM 773 C C . THR A 1 92 ? -5.730 -0.806 -17.149 1.00 90.06 92 THR A C 1
ATOM 775 O O . THR A 1 92 ? -6.088 -1.310 -18.209 1.00 90.06 92 THR A O 1
ATOM 778 N N . SER A 1 93 ? -6.138 0.393 -16.735 1.00 86.69 93 SER A N 1
ATOM 779 C CA . SER A 1 93 ? -7.320 1.085 -17.262 1.00 86.69 93 SER A CA 1
ATOM 780 C C . SER A 1 93 ? -6.989 2.376 -18.013 1.00 86.69 93 SER A C 1
ATOM 782 O O . SER A 1 93 ? -7.795 2.847 -18.809 1.00 86.69 93 SER A O 1
ATOM 784 N N . GLU A 1 94 ? -5.790 2.937 -17.824 1.00 85.62 94 GLU A N 1
ATOM 785 C CA . GLU A 1 94 ? -5.384 4.210 -18.438 1.00 85.62 94 GLU A CA 1
ATOM 786 C C . GLU A 1 94 ? -4.114 4.044 -19.307 1.00 85.62 94 GLU A C 1
ATOM 788 O O . GLU A 1 94 ? -3.073 4.648 -19.038 1.00 85.62 94 GLU A O 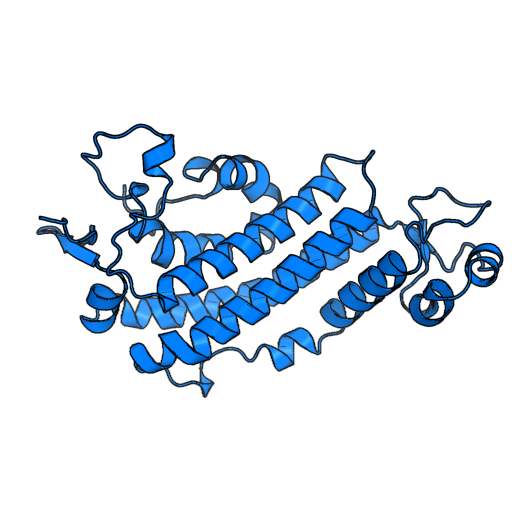1
ATOM 793 N N . PRO A 1 95 ? -4.156 3.236 -20.391 1.00 77.25 95 PRO A N 1
ATOM 794 C CA . PRO A 1 95 ? -2.970 2.900 -21.187 1.00 77.25 95 PRO A CA 1
ATOM 795 C C . PRO A 1 95 ? -2.339 4.093 -21.926 1.00 77.25 95 PRO A C 1
ATOM 797 O O . PRO A 1 95 ? -1.200 4.020 -22.383 1.00 77.25 95 PRO A O 1
ATOM 800 N N . HIS A 1 96 ? -3.070 5.199 -22.031 1.00 77.88 96 HIS A N 1
ATOM 801 C CA . HIS A 1 96 ? -2.609 6.440 -22.644 1.00 77.88 96 HIS A CA 1
ATOM 802 C C . HIS A 1 96 ? -1.802 7.327 -21.682 1.00 77.88 96 HIS A C 1
ATOM 804 O O . HIS A 1 96 ? -1.160 8.273 -22.136 1.00 77.88 96 HIS A O 1
ATOM 810 N N . LEU A 1 97 ? -1.837 7.049 -20.373 1.00 81.94 97 LEU A N 1
ATOM 811 C CA . LEU A 1 97 ? -1.098 7.815 -19.374 1.00 81.94 97 LEU A CA 1
ATOM 812 C C . LEU A 1 97 ? 0.329 7.297 -19.186 1.00 81.94 97 LEU A C 1
ATOM 814 O O . LEU A 1 97 ? 0.660 6.152 -19.509 1.00 81.94 97 LEU A O 1
ATOM 818 N N . PHE A 1 98 ? 1.168 8.190 -18.669 1.00 83.38 98 PHE A N 1
ATOM 819 C CA . PHE A 1 98 ? 2.598 7.998 -18.474 1.00 83.38 98 PHE A CA 1
ATOM 820 C C . PHE A 1 98 ? 2.880 6.929 -17.407 1.00 83.38 98 PHE A C 1
ATOM 822 O O . PHE A 1 98 ? 2.273 6.912 -16.336 1.00 83.38 98 PHE A O 1
ATOM 829 N N . LEU A 1 99 ? 3.824 6.026 -17.695 1.00 87.06 99 LEU A N 1
ATOM 830 C CA . LEU A 1 99 ? 4.233 4.964 -16.759 1.00 87.06 99 LEU A CA 1
ATOM 831 C C . LEU A 1 99 ? 4.926 5.539 -15.524 1.00 87.06 99 LEU A C 1
ATOM 833 O O . LEU A 1 99 ? 4.943 4.927 -14.458 1.00 87.06 99 LEU A O 1
ATOM 837 N N . GLU A 1 100 ? 5.486 6.728 -15.685 1.00 88.00 100 GLU A N 1
ATOM 838 C CA . GLU A 1 100 ? 6.181 7.492 -14.673 1.00 88.00 100 GLU A CA 1
ATOM 839 C C . GLU A 1 100 ? 5.321 7.752 -13.442 1.00 88.00 100 GLU A C 1
ATOM 841 O O . GLU A 1 100 ? 5.764 7.516 -12.316 1.00 88.00 100 GLU A O 1
ATOM 846 N N . ASP A 1 101 ? 4.069 8.145 -13.666 1.00 90.19 101 ASP A N 1
ATOM 847 C CA . ASP A 1 101 ? 3.111 8.423 -12.600 1.00 90.19 101 ASP A CA 1
ATOM 848 C C . ASP A 1 101 ? 2.820 7.154 -11.794 1.00 90.19 101 ASP A C 1
ATOM 850 O O . ASP A 1 101 ? 2.769 7.174 -10.563 1.00 90.19 101 ASP A O 1
ATOM 854 N N . ALA A 1 102 ? 2.723 6.011 -12.472 1.00 93.00 102 ALA A N 1
ATOM 855 C CA . ALA A 1 102 ? 2.467 4.741 -11.815 1.00 93.00 102 ALA A CA 1
ATOM 856 C C . ALA A 1 102 ? 3.656 4.290 -10.939 1.00 93.00 102 ALA A C 1
ATOM 858 O O . ALA A 1 102 ? 3.426 3.766 -9.846 1.00 93.00 102 ALA A O 1
ATOM 859 N N . PHE A 1 103 ? 4.908 4.560 -11.334 1.00 93.31 103 PHE A N 1
ATOM 860 C CA . PHE A 1 103 ? 6.084 4.352 -10.471 1.00 93.31 103 PHE A CA 1
ATOM 861 C C . PHE A 1 103 ? 6.122 5.310 -9.273 1.00 93.31 103 PHE A C 1
ATOM 863 O O . PHE A 1 103 ? 6.498 4.897 -8.174 1.00 93.31 103 PHE A O 1
ATOM 870 N N . ILE A 1 104 ? 5.728 6.576 -9.459 1.00 93.19 104 ILE A N 1
ATOM 871 C CA . ILE A 1 104 ? 5.635 7.559 -8.367 1.00 93.19 104 ILE A CA 1
ATOM 872 C C . ILE A 1 104 ? 4.646 7.070 -7.310 1.00 93.19 104 ILE A C 1
ATOM 874 O O . ILE A 1 104 ? 4.988 7.022 -6.127 1.00 93.19 104 ILE A O 1
ATOM 878 N N . PHE A 1 105 ? 3.453 6.650 -7.731 1.00 96.31 105 PHE A N 1
ATOM 879 C CA . PHE A 1 105 ? 2.443 6.138 -6.813 1.00 96.31 105 PHE A CA 1
ATOM 880 C C . PHE A 1 105 ? 2.867 4.821 -6.158 1.00 96.31 105 PHE A C 1
ATOM 882 O O . PHE A 1 105 ? 2.709 4.666 -4.951 1.00 96.31 105 PHE A O 1
ATOM 889 N N . LEU A 1 106 ? 3.503 3.907 -6.896 1.00 96.88 106 LEU A N 1
ATOM 890 C CA . LEU A 1 106 ? 3.999 2.659 -6.313 1.00 96.88 106 LEU A CA 1
ATOM 891 C C . LEU A 1 106 ? 5.037 2.912 -5.207 1.00 96.88 106 LEU A C 1
ATOM 893 O O . LEU A 1 106 ? 4.990 2.292 -4.143 1.00 96.88 106 LEU A O 1
ATOM 897 N N . ARG A 1 107 ? 5.944 3.874 -5.417 1.00 96.06 107 ARG A N 1
ATOM 898 C CA . ARG A 1 107 ? 6.882 4.308 -4.378 1.00 96.06 107 ARG A CA 1
ATOM 899 C C . ARG A 1 107 ? 6.158 4.941 -3.190 1.00 96.06 107 ARG A C 1
ATOM 901 O O . ARG A 1 107 ? 6.493 4.620 -2.053 1.00 96.06 107 ARG A O 1
ATOM 908 N N . ALA A 1 108 ? 5.201 5.833 -3.437 1.00 97.38 108 ALA A N 1
ATOM 909 C CA . ALA A 1 108 ? 4.455 6.499 -2.373 1.00 97.38 108 ALA A CA 1
ATOM 910 C C . ALA A 1 108 ? 3.688 5.492 -1.499 1.00 97.38 108 ALA A C 1
ATOM 912 O O . ALA A 1 108 ? 3.653 5.650 -0.279 1.00 97.38 108 ALA A O 1
ATOM 913 N N . ALA A 1 109 ? 3.142 4.425 -2.092 1.00 98.00 109 ALA A N 1
ATOM 914 C CA . ALA A 1 109 ? 2.523 3.325 -1.357 1.00 98.00 109 ALA A CA 1
ATOM 915 C C . ALA A 1 109 ? 3.530 2.626 -0.430 1.00 98.00 109 ALA A C 1
ATOM 917 O O . ALA A 1 109 ? 3.271 2.484 0.764 1.00 98.00 109 ALA A O 1
ATOM 918 N N . ALA A 1 110 ? 4.710 2.265 -0.946 1.00 96.88 110 ALA A N 1
ATOM 919 C CA . ALA A 1 110 ? 5.778 1.675 -0.141 1.00 96.88 110 ALA A CA 1
ATOM 920 C C . ALA A 1 110 ? 6.233 2.605 1.001 1.00 96.88 110 ALA A C 1
ATOM 922 O O . ALA A 1 110 ? 6.378 2.168 2.138 1.00 96.88 110 ALA A O 1
ATOM 923 N N . GLU A 1 111 ? 6.434 3.898 0.741 1.00 96.44 111 GLU A N 1
ATOM 924 C CA . GLU A 1 111 ? 6.831 4.858 1.780 1.00 96.44 111 GLU A CA 1
ATOM 925 C C . GLU A 1 111 ? 5.758 4.995 2.871 1.00 96.44 111 GLU A C 1
ATOM 927 O O . GLU A 1 111 ? 6.094 4.970 4.057 1.00 96.44 111 GLU A O 1
ATOM 932 N N . ASN A 1 112 ? 4.475 5.048 2.494 1.00 98.31 112 ASN A N 1
ATOM 933 C CA . ASN A 1 112 ? 3.372 5.081 3.455 1.00 98.31 112 ASN A CA 1
ATOM 934 C C . ASN A 1 112 ? 3.241 3.778 4.250 1.00 98.31 112 ASN A C 1
ATOM 936 O O . ASN A 1 112 ? 2.887 3.838 5.422 1.00 98.31 112 ASN A O 1
ATOM 940 N N . ALA A 1 113 ? 3.595 2.624 3.679 1.00 97.88 113 ALA A N 1
ATOM 941 C CA . ALA A 1 113 ? 3.614 1.367 4.426 1.00 97.88 113 ALA A CA 1
ATOM 942 C 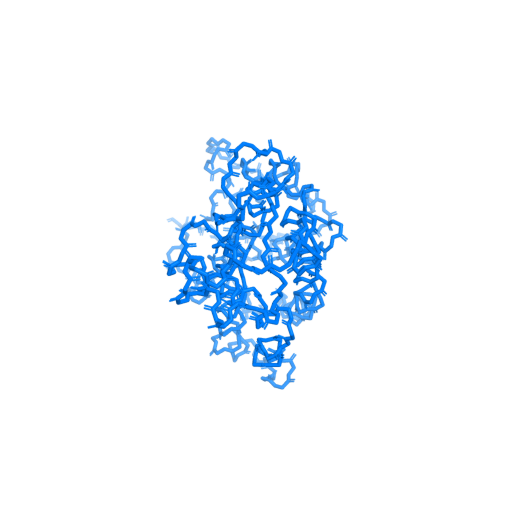C . ALA A 1 113 ? 4.676 1.388 5.536 1.00 97.88 113 ALA A C 1
ATOM 944 O O . ALA A 1 113 ? 4.424 0.954 6.662 1.00 97.88 113 ALA A O 1
ATOM 945 N N . GLY A 1 114 ? 5.834 1.991 5.256 1.00 97.44 114 GLY A N 1
ATOM 946 C CA . GLY A 1 114 ? 6.851 2.252 6.269 1.00 97.44 114 GLY A CA 1
ATOM 947 C C . GLY A 1 114 ? 6.393 3.227 7.352 1.00 97.44 114 GLY A C 1
ATOM 948 O O . GLY A 1 114 ? 6.665 2.998 8.530 1.00 97.44 114 GLY A O 1
ATOM 949 N N . MET A 1 115 ? 5.676 4.291 6.979 1.00 97.81 115 MET A N 1
ATOM 950 C CA . MET A 1 115 ? 5.115 5.245 7.944 1.00 97.81 115 MET A CA 1
ATOM 951 C C . MET A 1 115 ? 4.019 4.611 8.809 1.00 97.81 115 MET A C 1
ATOM 953 O O . MET A 1 115 ? 4.018 4.814 10.021 1.00 97.81 115 MET A O 1
ATOM 957 N N . PHE A 1 116 ? 3.153 3.783 8.219 1.00 98.12 116 PHE A N 1
ATOM 958 C CA . PHE A 1 116 ? 2.143 2.997 8.926 1.00 98.12 116 PHE A CA 1
ATOM 959 C C . PHE A 1 116 ? 2.783 2.101 9.992 1.00 98.12 116 PHE A C 1
ATOM 961 O O . PHE A 1 116 ? 2.440 2.200 11.170 1.00 98.12 116 PHE A O 1
ATOM 968 N N . LEU A 1 117 ? 3.775 1.289 9.610 1.00 97.38 117 LEU A N 1
ATOM 969 C CA . LEU A 1 117 ? 4.489 0.426 10.554 1.00 97.38 117 LEU A CA 1
ATOM 970 C C . LEU A 1 117 ? 5.250 1.221 11.615 1.00 97.38 117 LEU A C 1
ATOM 972 O O . LEU A 1 117 ? 5.243 0.847 12.786 1.00 97.38 117 LEU A O 1
ATOM 976 N N . GLY A 1 118 ? 5.895 2.321 11.224 1.00 96.75 118 GLY A N 1
ATOM 977 C CA . GLY A 1 118 ? 6.600 3.204 12.148 1.00 96.75 118 GLY A CA 1
ATOM 978 C C . GLY A 1 118 ? 5.661 3.800 13.194 1.00 96.75 118 GLY A C 1
ATOM 979 O O . GLY A 1 118 ? 5.962 3.746 14.388 1.00 96.75 118 GLY A O 1
ATOM 980 N N . CYS A 1 119 ? 4.504 4.309 12.765 1.00 96.81 119 CYS A N 1
ATOM 981 C CA . CYS A 1 119 ? 3.457 4.829 13.641 1.00 96.81 119 CYS A CA 1
ATOM 982 C C . CYS A 1 119 ? 2.931 3.732 14.575 1.00 96.81 119 CYS A C 1
ATOM 984 O O . CYS A 1 119 ? 2.951 3.902 15.796 1.00 96.81 119 CYS A O 1
ATOM 986 N N . PHE A 1 120 ? 2.568 2.569 14.026 1.00 97.31 120 PHE A N 1
ATOM 987 C CA . PHE A 1 120 ? 2.093 1.437 14.815 1.00 97.31 120 PHE A CA 1
ATOM 988 C C . PHE A 1 120 ? 3.100 1.037 15.896 1.00 97.31 120 PHE A C 1
ATOM 990 O O . PHE A 1 120 ? 2.762 0.978 17.077 1.00 97.31 120 PHE A O 1
ATOM 997 N N . LYS A 1 121 ? 4.354 0.808 15.498 1.00 96.88 121 LYS A N 1
ATOM 998 C CA . LYS A 1 121 ? 5.410 0.322 16.383 1.00 96.88 121 LYS A CA 1
ATOM 999 C C . LYS A 1 121 ? 5.769 1.321 17.477 1.00 96.88 121 LYS A C 1
ATOM 1001 O O . LYS A 1 121 ? 5.992 0.918 18.609 1.00 96.88 121 LYS A O 1
ATOM 1006 N N . SER A 1 122 ? 5.867 2.606 17.145 1.00 95.81 122 SER A N 1
ATOM 1007 C CA . SER A 1 122 ? 6.350 3.626 18.087 1.00 95.81 122 SER A CA 1
ATOM 1008 C C . SER A 1 122 ? 5.260 4.207 18.985 1.00 95.81 122 SER A C 1
ATOM 1010 O O . SER A 1 122 ? 5.580 4.674 20.076 1.00 95.81 122 SER A O 1
ATOM 1012 N N . GLN A 1 123 ? 3.996 4.183 18.552 1.00 94.50 123 GLN A N 1
ATOM 1013 C CA . GLN A 1 123 ? 2.908 4.861 19.260 1.00 94.50 123 GLN A CA 1
ATOM 1014 C C . GLN A 1 123 ? 1.826 3.895 19.761 1.00 94.50 123 GLN A C 1
ATOM 1016 O O . GLN A 1 123 ? 1.426 3.979 20.921 1.00 94.50 123 GLN A O 1
ATOM 1021 N N . LEU A 1 124 ? 1.357 2.961 18.926 1.00 94.19 124 LEU A N 1
ATOM 1022 C CA . LEU A 1 124 ? 0.199 2.115 19.261 1.00 94.19 124 LEU A CA 1
ATOM 1023 C C . LEU A 1 124 ? 0.615 0.857 20.024 1.00 94.19 124 LEU A C 1
ATOM 1025 O O . LEU A 1 124 ? -0.004 0.514 21.030 1.00 94.19 124 LEU A O 1
ATOM 1029 N N . ALA A 1 125 ? 1.680 0.185 19.584 1.00 95.50 125 ALA A N 1
ATOM 1030 C CA . ALA A 1 125 ? 2.165 -1.029 20.229 1.00 95.50 125 ALA A CA 1
ATOM 1031 C C . ALA A 1 125 ? 2.486 -0.813 21.728 1.00 95.50 125 ALA A C 1
ATOM 1033 O O . ALA A 1 125 ? 1.938 -1.561 22.545 1.00 95.50 125 ALA A O 1
ATOM 1034 N N . PRO A 1 126 ? 3.229 0.240 22.142 1.00 94.38 126 PRO A N 1
ATOM 1035 C CA . PRO A 1 126 ? 3.437 0.542 23.560 1.00 94.38 126 PRO A CA 1
ATOM 1036 C C . PRO A 1 126 ? 2.134 0.808 24.315 1.00 94.38 126 PRO A C 1
ATOM 1038 O O . PRO A 1 126 ? 1.939 0.296 25.420 1.00 94.38 126 PRO A O 1
ATOM 1041 N N . ALA A 1 127 ? 1.223 1.587 23.718 1.00 92.81 127 ALA A N 1
ATOM 1042 C CA . ALA A 1 127 ? -0.047 1.945 24.344 1.00 92.81 127 ALA A CA 1
ATOM 1043 C C . ALA A 1 127 ? -0.874 0.696 24.685 1.00 92.81 127 ALA A C 1
ATOM 1045 O O . ALA A 1 127 ? -1.482 0.621 25.757 1.00 92.81 127 ALA A O 1
ATOM 1046 N N . PHE A 1 128 ? -0.826 -0.323 23.825 1.00 94.31 128 PHE A N 1
ATOM 1047 C CA . PHE A 1 128 ? -1.560 -1.577 23.993 1.00 94.31 128 PHE A CA 1
ATOM 1048 C C . PHE A 1 128 ? -0.755 -2.709 24.641 1.00 94.31 128 PHE A C 1
ATOM 1050 O O . PHE A 1 128 ? -1.266 -3.823 24.763 1.00 94.31 128 PHE A O 1
ATOM 1057 N N . GLY A 1 129 ? 0.476 -2.447 25.096 1.00 94.44 129 GLY A N 1
ATOM 1058 C CA . GLY A 1 129 ? 1.339 -3.471 25.694 1.00 94.44 129 GLY A CA 1
ATOM 1059 C C . GLY A 1 129 ? 1.672 -4.607 24.721 1.00 94.44 129 GLY A C 1
ATOM 1060 O O . GLY A 1 129 ? 1.669 -5.777 25.104 1.00 94.44 129 GLY A O 1
ATOM 1061 N N . ILE A 1 130 ? 1.868 -4.276 23.446 1.00 96.44 130 ILE A N 1
ATOM 1062 C CA . ILE A 1 130 ? 2.367 -5.186 22.412 1.00 96.44 130 ILE A CA 1
ATOM 1063 C C . ILE A 1 130 ? 3.894 -5.090 22.418 1.00 96.44 130 ILE A C 1
ATOM 1065 O O . ILE A 1 130 ? 4.445 -3.988 22.382 1.00 96.44 130 ILE A O 1
ATOM 1069 N N . ASP A 1 131 ? 4.576 -6.235 22.478 1.00 95.06 131 ASP A N 1
ATOM 1070 C CA . ASP A 1 131 ? 6.038 -6.261 22.430 1.00 95.06 131 ASP A CA 1
ATOM 1071 C C . ASP A 1 131 ? 6.512 -5.796 21.045 1.00 95.06 131 ASP A C 1
ATOM 1073 O O . ASP A 1 131 ? 6.044 -6.275 20.010 1.00 95.06 131 ASP A O 1
ATOM 1077 N N . HIS A 1 132 ? 7.468 -4.866 21.022 1.00 93.00 132 HIS A N 1
ATOM 1078 C CA . HIS A 1 132 ? 8.083 -4.358 19.799 1.00 93.00 132 HIS A CA 1
ATOM 1079 C C . HIS A 1 132 ? 8.665 -5.469 18.924 1.00 93.00 132 HIS A C 1
ATOM 1081 O O . HIS A 1 132 ? 8.642 -5.332 17.705 1.00 93.00 132 HIS A O 1
ATOM 1087 N N . ASN A 1 133 ? 9.147 -6.563 19.522 1.00 93.56 133 ASN A N 1
ATOM 1088 C CA . ASN A 1 133 ? 9.704 -7.702 18.786 1.00 93.56 133 ASN A CA 1
ATOM 1089 C C . ASN A 1 133 ? 8.641 -8.490 18.008 1.00 93.56 133 ASN A C 1
ATOM 1091 O O . ASN A 1 133 ? 8.974 -9.254 17.106 1.00 93.56 133 ASN A O 1
ATOM 1095 N N . GLN A 1 134 ? 7.361 -8.323 18.352 1.00 94.38 134 GLN A N 1
ATOM 1096 C CA . GLN A 1 134 ? 6.249 -8.926 17.620 1.00 94.38 134 GLN A CA 1
ATOM 1097 C C . GLN A 1 134 ? 5.839 -8.089 16.407 1.00 94.38 134 GLN A C 1
ATOM 1099 O O . GLN A 1 134 ? 5.057 -8.566 15.590 1.00 94.38 134 GLN A O 1
ATOM 1104 N N . VAL A 1 135 ? 6.324 -6.851 16.280 1.00 95.19 135 VAL A N 1
ATOM 1105 C CA . VAL A 1 135 ? 5.963 -5.951 15.184 1.00 95.19 135 VAL A CA 1
ATOM 1106 C C . VAL A 1 135 ? 6.934 -6.148 14.013 1.00 95.19 135 VAL A C 1
ATOM 1108 O O . VAL A 1 135 ? 8.144 -6.081 14.227 1.00 95.19 135 VAL A O 1
ATOM 1111 N N . PRO A 1 136 ? 6.447 -6.346 12.772 1.00 94.44 136 PRO A N 1
ATOM 1112 C CA . PRO A 1 136 ? 7.302 -6.422 11.591 1.00 94.44 136 PRO A CA 1
ATOM 1113 C C . PRO A 1 136 ? 8.259 -5.231 11.457 1.00 94.44 136 PRO A C 1
ATOM 1115 O O . PRO A 1 136 ? 7.860 -4.068 11.565 1.00 94.44 136 PRO A O 1
ATOM 1118 N N . GLU A 1 137 ? 9.526 -5.517 11.158 1.00 92.38 137 GLU A N 1
ATOM 1119 C CA . GLU A 1 137 ? 10.535 -4.487 10.916 1.00 92.38 137 GLU A CA 1
ATOM 1120 C C . GLU A 1 137 ? 10.471 -3.978 9.478 1.00 92.38 137 GLU A C 1
ATOM 1122 O O . GLU A 1 137 ? 10.849 -4.681 8.534 1.00 92.38 137 GLU A O 1
ATOM 1127 N N . TRP A 1 138 ? 10.109 -2.705 9.306 1.00 92.88 138 TRP A N 1
ATOM 1128 C CA . TRP A 1 138 ? 10.120 -2.071 7.985 1.00 92.88 138 TRP A CA 1
ATOM 1129 C C . TRP A 1 138 ? 11.491 -2.133 7.301 1.00 92.88 138 TRP A C 1
ATOM 1131 O O . TRP A 1 138 ? 11.567 -2.235 6.081 1.00 92.88 138 TRP A O 1
ATOM 1141 N N . ALA A 1 139 ? 12.585 -2.101 8.068 1.00 90.94 139 ALA A N 1
ATOM 1142 C CA . ALA A 1 139 ? 13.935 -2.177 7.514 1.00 90.94 139 ALA A CA 1
ATOM 1143 C C . ALA A 1 139 ? 14.175 -3.467 6.711 1.00 90.94 139 ALA A C 1
ATOM 1145 O O . ALA A 1 139 ? 14.832 -3.411 5.673 1.00 90.94 139 ALA A O 1
ATOM 1146 N N . SER A 1 140 ? 13.614 -4.599 7.154 1.00 88.25 140 SER A N 1
ATOM 1147 C CA . SER A 1 140 ? 13.741 -5.879 6.451 1.00 88.25 140 SER A CA 1
ATOM 1148 C C . SER A 1 140 ? 13.014 -5.836 5.107 1.00 88.25 140 SER A C 1
ATOM 1150 O O . SER A 1 140 ? 13.619 -6.141 4.083 1.00 88.25 140 SER A O 1
ATOM 1152 N N . ILE A 1 141 ? 11.774 -5.345 5.100 1.00 88.19 141 ILE A N 1
ATOM 1153 C CA . ILE A 1 141 ? 10.945 -5.211 3.894 1.00 88.19 141 ILE A CA 1
ATOM 1154 C C . ILE A 1 141 ? 11.586 -4.217 2.912 1.00 88.19 141 ILE A C 1
ATOM 1156 O O . ILE A 1 141 ? 11.863 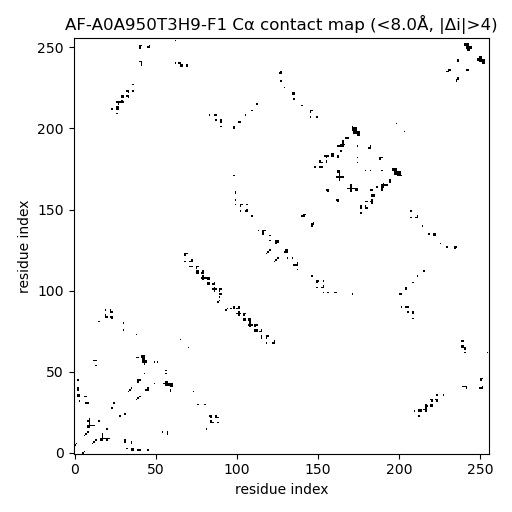-4.543 1.762 1.00 88.19 141 ILE A O 1
ATOM 1160 N N . LYS A 1 142 ? 11.956 -3.026 3.398 1.00 90.38 142 LYS A N 1
ATOM 1161 C CA . LYS A 1 142 ? 12.596 -1.963 2.607 1.00 90.38 142 LYS A CA 1
ATOM 1162 C C . LYS A 1 142 ? 13.923 -2.391 1.972 1.00 90.38 142 LYS A C 1
ATOM 1164 O O . LYS A 1 142 ? 14.306 -1.832 0.946 1.00 90.38 142 LYS A O 1
ATOM 1169 N N . SER A 1 143 ? 14.651 -3.318 2.596 1.00 88.19 143 SER A N 1
ATOM 1170 C CA . SER A 1 143 ? 15.922 -3.829 2.068 1.00 88.19 143 SER A CA 1
ATOM 1171 C C . SER A 1 143 ? 15.763 -4.845 0.933 1.00 88.19 143 SER A C 1
ATOM 1173 O O . SER A 1 143 ? 16.760 -5.179 0.297 1.00 88.19 143 SER A O 1
ATOM 1175 N N . GLY A 1 144 ? 14.536 -5.309 0.671 1.00 89.81 144 GLY A N 1
ATOM 1176 C CA . GLY A 1 144 ? 14.231 -6.256 -0.394 1.00 89.81 144 GLY A CA 1
ATOM 1177 C C . GLY A 1 144 ? 14.466 -5.694 -1.798 1.00 89.81 144 GLY A C 1
ATOM 1178 O O . GLY A 1 144 ? 14.385 -4.484 -2.043 1.00 89.81 144 GLY A O 1
ATOM 1179 N N . ASP A 1 145 ? 14.729 -6.599 -2.741 1.00 90.81 145 ASP A N 1
ATOM 1180 C CA . ASP A 1 145 ? 15.039 -6.256 -4.133 1.00 90.81 145 ASP A CA 1
ATOM 1181 C C . ASP A 1 145 ? 13.901 -5.481 -4.812 1.00 90.81 145 ASP A C 1
ATOM 1183 O O . ASP A 1 145 ? 14.159 -4.533 -5.551 1.00 90.81 145 ASP A O 1
ATOM 1187 N N . ILE A 1 146 ? 12.643 -5.807 -4.495 1.00 92.94 146 ILE A N 1
ATOM 1188 C CA . ILE A 1 146 ? 11.455 -5.133 -5.044 1.00 92.94 146 ILE A CA 1
ATOM 1189 C C . ILE A 1 146 ? 11.443 -3.651 -4.663 1.00 92.94 146 ILE A C 1
ATOM 1191 O O . ILE A 1 146 ? 11.275 -2.783 -5.521 1.00 92.94 146 ILE A O 1
ATOM 1195 N N . HIS A 1 147 ? 11.681 -3.340 -3.388 1.00 92.38 147 HIS A N 1
ATOM 1196 C CA . HIS A 1 147 ? 11.749 -1.961 -2.907 1.00 92.38 147 HIS A CA 1
ATOM 1197 C C . HIS A 1 147 ? 12.890 -1.183 -3.555 1.00 92.38 147 HIS A C 1
ATOM 1199 O O . HIS A 1 147 ? 12.701 -0.038 -3.978 1.00 92.38 147 HIS A O 1
ATOM 1205 N N . LYS A 1 148 ? 14.067 -1.806 -3.651 1.00 93.12 148 LYS A N 1
ATOM 1206 C CA . LYS A 1 148 ? 15.228 -1.220 -4.322 1.00 93.12 148 LYS A CA 1
ATOM 1207 C C . LYS A 1 148 ? 14.906 -0.888 -5.778 1.00 93.12 148 LYS A C 1
ATOM 1209 O O . LYS A 1 148 ? 15.178 0.220 -6.227 1.00 93.12 148 LYS A O 1
ATOM 1214 N N . GLU A 1 149 ? 14.283 -1.816 -6.489 1.00 95.31 149 GLU A N 1
ATOM 1215 C CA . GLU A 1 149 ? 13.948 -1.665 -7.899 1.00 95.31 149 GLU A CA 1
ATOM 1216 C C . GLU A 1 149 ? 12.900 -0.568 -8.139 1.00 95.31 149 GLU A C 1
ATOM 1218 O O . GLU A 1 149 ? 13.093 0.283 -9.010 1.00 95.31 149 GLU A O 1
ATOM 1223 N N . ILE A 1 150 ? 11.845 -0.501 -7.316 1.00 94.88 150 ILE A N 1
ATOM 1224 C CA . ILE A 1 150 ? 10.859 0.596 -7.347 1.00 94.88 150 ILE A CA 1
ATOM 1225 C C . ILE A 1 150 ? 11.557 1.955 -7.183 1.00 94.88 150 ILE A C 1
ATOM 1227 O O . ILE A 1 150 ? 11.265 2.904 -7.917 1.00 94.88 150 ILE A O 1
ATOM 1231 N N . VAL A 1 151 ? 12.496 2.054 -6.236 1.00 92.38 151 VAL A N 1
ATOM 1232 C CA . VAL A 1 151 ? 13.281 3.274 -6.000 1.00 92.38 151 VAL A CA 1
ATOM 1233 C C . VAL A 1 151 ? 14.170 3.598 -7.197 1.00 92.38 151 VAL A C 1
ATOM 1235 O O . VAL A 1 151 ? 14.156 4.743 -7.647 1.00 92.38 151 VAL A O 1
ATOM 1238 N N . ASP A 1 152 ? 14.890 2.618 -7.739 1.00 93.00 152 ASP A N 1
ATOM 1239 C CA . ASP A 1 152 ? 15.811 2.816 -8.858 1.00 93.00 152 ASP A CA 1
ATOM 1240 C C . ASP A 1 152 ? 15.076 3.324 -10.109 1.00 93.00 152 ASP A C 1
ATOM 1242 O O . ASP A 1 152 ? 15.550 4.262 -10.761 1.00 93.00 152 ASP A O 1
ATOM 1246 N N . TYR A 1 153 ? 13.894 2.779 -10.426 1.00 93.81 153 TYR A N 1
ATOM 1247 C CA . TYR A 1 153 ? 13.076 3.285 -11.534 1.00 93.81 153 TYR A CA 1
ATOM 1248 C C . TYR A 1 153 ? 12.546 4.689 -11.261 1.00 93.81 153 TYR A C 1
ATOM 1250 O O . TYR A 1 153 ? 12.685 5.563 -12.117 1.00 93.81 153 TYR A O 1
ATOM 1258 N N . ARG A 1 154 ? 11.982 4.944 -10.073 1.00 90.69 154 ARG A N 1
ATOM 1259 C CA . ARG A 1 154 ? 11.476 6.275 -9.702 1.00 90.69 154 ARG A CA 1
ATOM 1260 C C . ARG A 1 154 ? 12.577 7.326 -9.804 1.00 90.69 154 ARG A C 1
ATOM 1262 O O . ARG A 1 154 ? 12.374 8.383 -10.395 1.00 90.69 154 ARG A O 1
ATOM 1269 N N . ASP A 1 155 ? 13.750 7.037 -9.252 1.00 89.12 155 ASP A N 1
ATOM 1270 C CA . ASP A 1 155 ? 14.900 7.941 -9.265 1.00 89.12 155 ASP A CA 1
ATOM 1271 C C . ASP A 1 155 ? 15.385 8.197 -10.694 1.00 89.12 155 ASP A C 1
ATOM 1273 O O . ASP A 1 155 ? 15.664 9.338 -11.067 1.00 89.12 155 ASP A O 1
ATOM 1277 N N . ALA A 1 156 ? 15.428 7.159 -11.530 1.00 88.88 156 ALA A N 1
ATOM 1278 C CA . ALA A 1 156 ? 15.770 7.314 -12.935 1.00 88.88 156 ALA A CA 1
ATOM 1279 C C . ALA A 1 156 ? 14.750 8.179 -13.697 1.00 88.88 156 ALA A C 1
ATOM 1281 O O . ALA A 1 156 ? 15.149 8.976 -14.548 1.00 88.88 156 ALA A O 1
ATOM 1282 N N . LEU A 1 157 ? 13.464 8.084 -13.355 1.00 84.75 157 LEU A N 1
ATOM 1283 C CA . LEU A 1 157 ? 12.385 8.868 -13.956 1.00 84.75 157 LEU A CA 1
ATOM 1284 C C . LEU A 1 157 ? 12.369 10.337 -13.526 1.00 84.75 157 LEU A C 1
ATOM 1286 O O . LEU A 1 157 ? 12.102 11.201 -14.359 1.00 84.75 157 LEU A O 1
ATOM 1290 N N . ILE A 1 158 ? 12.732 10.645 -12.278 1.00 78.50 158 ILE A N 1
ATOM 1291 C CA . ILE A 1 158 ? 12.891 12.036 -11.816 1.00 78.50 158 ILE A CA 1
ATOM 1292 C C . ILE A 1 158 ? 13.943 12.771 -12.648 1.00 78.50 158 ILE A C 1
ATOM 1294 O O . ILE A 1 158 ? 13.744 13.917 -13.043 1.00 78.50 158 ILE A O 1
ATOM 1298 N N . HIS A 1 159 ? 15.068 12.114 -12.933 1.00 75.38 159 HIS A N 1
ATOM 1299 C CA . HIS A 1 159 ? 16.139 12.709 -13.734 1.00 75.38 159 HIS A CA 1
ATOM 1300 C C . HIS A 1 159 ? 15.874 12.618 -15.240 1.00 75.38 159 HIS A C 1
ATOM 1302 O O . HIS A 1 159 ? 16.396 13.416 -16.024 1.00 75.38 15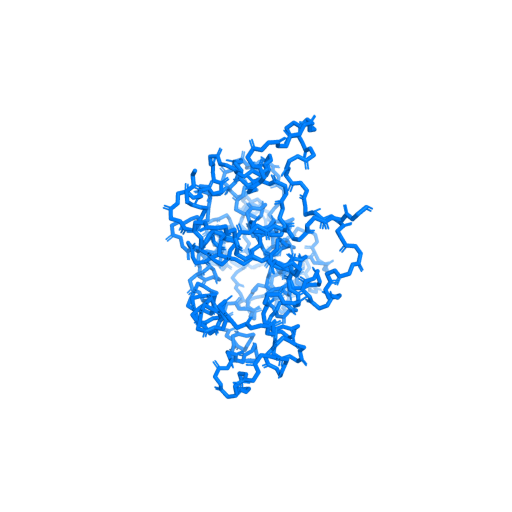9 HIS A O 1
ATOM 1308 N N . LYS A 1 160 ? 15.047 11.658 -15.660 1.00 76.44 160 LYS A N 1
ATOM 1309 C CA . LYS A 1 160 ? 14.675 11.449 -17.051 1.00 76.44 160 LYS A CA 1
ATOM 1310 C C . LYS A 1 160 ? 13.199 11.094 -17.152 1.00 76.44 160 LYS A C 1
ATOM 1312 O O . LYS A 1 160 ? 12.846 9.922 -17.220 1.00 76.44 160 LYS A O 1
ATOM 1317 N N . ALA A 1 161 ? 12.377 12.125 -17.330 1.00 67.50 161 ALA A N 1
ATOM 1318 C CA . ALA A 1 161 ? 10.917 12.033 -17.429 1.00 67.50 161 ALA A CA 1
ATOM 1319 C C . ALA A 1 161 ? 10.374 11.099 -18.532 1.00 67.50 161 ALA A C 1
ATOM 1321 O O . ALA A 1 161 ? 9.166 10.984 -18.660 1.00 67.50 161 ALA A O 1
ATOM 1322 N N . ARG A 1 162 ? 11.245 10.511 -19.373 1.00 73.62 162 ARG A N 1
ATOM 1323 C CA . ARG A 1 162 ? 10.935 9.422 -20.312 1.00 73.62 162 ARG A CA 1
ATOM 1324 C C . ARG A 1 162 ? 12.133 8.486 -20.457 1.00 73.62 162 ARG A C 1
ATOM 1326 O O . ARG A 1 162 ? 13.077 8.794 -21.200 1.00 73.62 162 ARG A O 1
ATOM 1333 N N . LEU A 1 163 ? 12.109 7.340 -19.777 1.00 75.88 163 LEU A N 1
ATOM 1334 C CA . LEU A 1 163 ? 13.175 6.334 -19.886 1.00 75.88 163 LEU A CA 1
ATOM 1335 C C . LEU A 1 163 ? 13.159 5.606 -21.237 1.00 75.88 163 LEU A C 1
ATOM 1337 O O . LEU A 1 163 ? 14.231 5.344 -21.779 1.00 75.88 163 LEU A O 1
ATOM 1341 N N . GLY A 1 164 ? 11.984 5.389 -21.834 1.00 66.94 164 GLY A N 1
ATOM 1342 C CA . GLY A 1 164 ? 11.798 4.656 -23.096 1.00 66.94 164 GLY A CA 1
ATOM 1343 C C . GLY A 1 164 ? 12.182 5.390 -24.385 1.00 66.94 164 GLY A C 1
ATOM 1344 O O . GLY A 1 164 ? 11.663 5.090 -25.453 1.00 66.94 164 GLY A O 1
ATOM 1345 N N . ARG A 1 165 ? 13.089 6.375 -24.337 1.00 70.44 165 ARG A N 1
ATOM 1346 C CA . ARG A 1 165 ? 13.556 7.116 -25.532 1.00 70.44 165 ARG A CA 1
ATOM 1347 C C . ARG A 1 165 ? 14.572 6.323 -26.374 1.00 70.44 165 ARG A C 1
ATOM 1349 O O . ARG A 1 165 ? 15.640 6.851 -26.695 1.00 70.44 165 ARG A O 1
ATOM 1356 N N . ASN A 1 166 ? 14.274 5.072 -26.710 1.00 77.19 166 ASN A N 1
ATOM 1357 C CA . ASN A 1 166 ? 15.001 4.348 -27.749 1.00 77.19 166 ASN A CA 1
ATOM 1358 C C . ASN A 1 166 ? 14.272 4.573 -29.086 1.00 77.19 166 ASN A C 1
ATOM 1360 O O . ASN A 1 166 ? 13.113 4.192 -29.186 1.00 77.19 166 ASN A O 1
ATOM 1364 N N . PRO A 1 167 ? 14.902 5.178 -30.113 1.00 78.38 167 PRO A N 1
ATOM 1365 C CA . PRO A 1 167 ? 14.231 5.462 -31.387 1.00 78.38 167 PRO A CA 1
ATOM 1366 C C . PRO A 1 167 ? 13.773 4.203 -32.140 1.00 78.38 167 PRO A C 1
ATOM 1368 O O . PRO A 1 167 ? 13.015 4.318 -33.097 1.00 78.38 167 PRO A O 1
ATOM 1371 N N . LYS A 1 168 ? 14.243 3.020 -31.729 1.00 83.94 168 LYS A N 1
ATOM 1372 C CA . LYS A 1 168 ? 13.890 1.727 -32.321 1.00 83.94 168 LYS A CA 1
ATOM 1373 C C . LYS A 1 168 ? 12.707 1.038 -31.634 1.00 83.94 168 LYS A C 1
ATOM 1375 O O . LYS A 1 168 ? 12.205 0.055 -32.161 1.00 83.94 168 LYS A O 1
ATOM 1380 N N . LEU A 1 169 ? 12.272 1.524 -30.469 1.00 84.69 169 LEU A N 1
ATOM 1381 C CA . LEU A 1 169 ? 11.229 0.892 -29.658 1.00 84.69 169 LEU A CA 1
ATOM 1382 C C . LEU A 1 169 ? 10.082 1.863 -29.369 1.00 84.69 169 LEU A C 1
ATOM 1384 O O . LEU A 1 169 ? 10.254 3.082 -29.382 1.00 84.69 169 LEU A O 1
ATOM 1388 N N . SER A 1 170 ? 8.907 1.307 -29.061 1.00 84.94 170 SER A N 1
ATOM 1389 C CA . SER A 1 170 ? 7.817 2.087 -28.467 1.00 84.94 170 SER A CA 1
ATOM 1390 C C . SER A 1 170 ? 8.260 2.675 -27.123 1.00 84.94 170 SER A C 1
ATOM 1392 O O . SER A 1 170 ? 9.068 2.086 -26.403 1.00 84.94 170 SER A O 1
ATOM 1394 N N . TRP A 1 171 ? 7.692 3.823 -26.756 1.00 80.38 171 TRP A N 1
ATOM 1395 C CA . TRP A 1 171 ? 7.980 4.525 -25.501 1.00 80.38 171 TRP A CA 1
ATOM 1396 C C . TRP A 1 171 ? 7.604 3.719 -24.248 1.00 80.38 171 TRP A C 1
ATOM 1398 O O . TRP A 1 171 ? 8.075 4.033 -23.157 1.00 80.38 171 TRP A O 1
ATOM 1408 N N . GLU A 1 172 ? 6.781 2.682 -24.410 1.00 85.69 172 GLU A N 1
ATOM 1409 C CA . GLU A 1 172 ? 6.355 1.762 -23.352 1.00 85.69 172 GLU A CA 1
ATOM 1410 C C . GLU A 1 172 ? 7.472 0.811 -22.897 1.00 85.69 172 GLU A C 1
ATOM 1412 O O . GLU A 1 172 ? 7.376 0.213 -21.825 1.00 85.69 172 GLU A O 1
ATOM 1417 N N . PHE A 1 173 ? 8.540 0.671 -23.688 1.00 90.81 173 PHE A N 1
ATOM 1418 C CA . PHE A 1 173 ? 9.695 -0.141 -23.327 1.00 90.81 173 PHE A CA 1
ATOM 1419 C C . PHE A 1 173 ? 10.664 0.657 -22.457 1.00 90.81 173 PHE A C 1
ATOM 1421 O O . PHE A 1 173 ? 11.164 1.708 -22.858 1.00 90.81 173 PHE A O 1
ATOM 1428 N N . ILE A 1 174 ? 10.986 0.132 -21.279 1.00 92.75 174 ILE A N 1
ATOM 1429 C CA . ILE A 1 174 ? 11.914 0.751 -20.326 1.00 92.75 174 ILE A CA 1
ATOM 1430 C C . ILE A 1 174 ? 13.190 -0.094 -20.191 1.00 92.75 174 ILE A C 1
ATOM 1432 O O . ILE A 1 174 ? 13.136 -1.306 -20.395 1.00 92.75 174 ILE A O 1
ATOM 1436 N N . PRO A 1 175 ? 14.357 0.503 -19.887 1.00 94.12 175 PRO A N 1
ATOM 1437 C CA . PRO A 1 175 ? 15.588 -0.259 -19.686 1.00 94.12 175 PRO A CA 1
ATOM 1438 C C . PRO A 1 175 ? 15.458 -1.234 -18.512 1.00 94.12 175 PRO A C 1
ATOM 1440 O O . PRO A 1 175 ? 14.841 -0.890 -17.508 1.00 94.12 175 PRO A O 1
ATOM 1443 N N . LYS A 1 176 ? 16.104 -2.402 -18.603 1.00 95.25 176 LYS A N 1
ATOM 1444 C CA . LYS A 1 176 ? 16.224 -3.343 -17.476 1.00 95.25 176 LYS A CA 1
ATOM 1445 C C . LYS A 1 176 ? 16.855 -2.673 -16.237 1.00 95.25 176 LYS A C 1
ATOM 1447 O O . LYS A 1 176 ? 17.689 -1.773 -16.403 1.00 95.25 176 LYS A O 1
ATOM 1452 N N . PRO A 1 177 ? 16.573 -3.166 -15.012 1.00 93.56 177 PRO A N 1
ATOM 1453 C CA . PRO A 1 177 ? 17.057 -2.565 -13.761 1.00 93.56 177 PRO A CA 1
ATOM 1454 C C . PRO A 1 177 ? 18.575 -2.349 -13.711 1.00 93.56 177 PRO A C 1
ATOM 1456 O O . PRO A 1 177 ? 19.057 -1.302 -13.279 1.00 93.56 177 PRO A O 1
ATOM 1459 N N . SER A 1 178 ? 19.341 -3.296 -14.263 1.00 94.56 178 SER A N 1
ATOM 1460 C CA . SER A 1 178 ? 20.809 -3.247 -14.360 1.00 94.56 178 SER A CA 1
ATOM 1461 C C . SER A 1 178 ? 21.358 -2.013 -15.094 1.00 94.56 178 SER A C 1
ATOM 1463 O O . SER A 1 178 ? 22.530 -1.664 -14.933 1.00 94.56 178 SER A O 1
ATOM 1465 N N . HIS A 1 179 ? 20.535 -1.329 -15.893 1.00 94.31 179 HIS A N 1
ATOM 1466 C CA . HIS A 1 179 ? 20.926 -0.170 -16.690 1.00 94.31 179 HIS A CA 1
ATOM 1467 C C . HIS A 1 179 ? 20.507 1.175 -16.083 1.00 94.31 179 HIS A C 1
ATOM 1469 O O . HIS A 1 179 ? 21.009 2.214 -16.526 1.00 94.31 179 HIS A O 1
ATOM 1475 N N . LEU A 1 180 ? 19.653 1.186 -15.052 1.00 92.56 180 LEU A N 1
ATOM 1476 C CA . LEU A 1 180 ? 19.052 2.405 -14.494 1.00 92.56 180 LEU A CA 1
ATOM 1477 C C . LEU A 1 180 ? 20.087 3.391 -13.948 1.00 92.56 180 LEU A C 1
ATOM 1479 O O . LEU A 1 180 ? 19.996 4.591 -14.208 1.00 92.56 180 LEU A O 1
ATOM 1483 N N . GLY A 1 181 ? 21.138 2.885 -13.295 1.00 91.12 181 GLY A N 1
ATOM 1484 C CA . GLY A 1 181 ? 22.203 3.713 -12.723 1.00 91.12 181 GLY A CA 1
ATOM 1485 C C . GLY A 1 181 ? 22.942 4.590 -13.744 1.00 91.12 181 GLY A C 1
ATOM 1486 O O . GLY A 1 181 ? 23.334 5.710 -13.417 1.00 91.12 181 GLY A O 1
ATOM 1487 N N . LYS A 1 182 ? 23.096 4.114 -14.988 1.00 90.38 182 LYS A N 1
ATOM 1488 C CA . LYS A 1 182 ? 23.683 4.884 -16.102 1.00 90.38 182 LYS A CA 1
ATOM 1489 C C . LYS A 1 182 ? 22.614 5.641 -16.891 1.00 90.38 182 LYS A C 1
ATOM 1491 O O . LYS A 1 182 ? 22.827 6.788 -17.281 1.00 90.38 182 LYS A O 1
ATOM 1496 N N . ALA A 1 183 ? 21.462 5.009 -17.108 1.00 88.50 183 ALA A N 1
ATOM 1497 C CA . ALA A 1 183 ? 20.330 5.564 -17.843 1.00 88.50 183 ALA A CA 1
ATOM 1498 C C . ALA A 1 183 ? 19.816 6.881 -17.250 1.00 88.50 183 ALA A C 1
ATOM 1500 O O . ALA A 1 183 ? 19.500 7.798 -18.014 1.00 88.50 183 ALA A O 1
ATOM 1501 N N . LYS A 1 184 ? 19.804 7.003 -15.915 1.00 88.56 184 LYS A N 1
ATOM 1502 C CA . LYS A 1 184 ? 19.371 8.222 -15.218 1.00 88.56 184 LYS A CA 1
ATOM 1503 C C . LYS A 1 184 ? 20.193 9.468 -15.570 1.00 88.56 184 LYS A C 1
ATOM 1505 O O . LYS A 1 184 ? 19.672 10.571 -15.485 1.00 88.56 184 LYS A O 1
ATOM 1510 N N . TRP A 1 185 ? 21.440 9.302 -16.022 1.00 89.19 185 TRP A N 1
ATOM 1511 C CA . TRP A 1 185 ? 22.362 10.413 -16.297 1.00 89.19 185 TRP A CA 1
ATOM 1512 C C . TRP A 1 185 ? 22.743 10.578 -17.774 1.00 89.19 185 TRP A C 1
ATOM 1514 O O . TRP A 1 185 ? 23.534 11.459 -18.101 1.00 89.19 185 TRP A O 1
ATOM 1524 N N . SER A 1 186 ? 22.236 9.747 -18.695 1.00 88.94 186 SER A N 1
ATOM 1525 C CA . SER A 1 186 ? 22.672 9.807 -20.097 1.00 88.94 186 SER A CA 1
ATOM 1526 C C . SER A 1 186 ? 21.597 9.396 -21.098 1.00 88.94 186 SER A C 1
ATOM 1528 O O . SER A 1 186 ? 21.177 8.240 -21.189 1.00 88.94 186 SER A O 1
ATOM 1530 N N . TRP A 1 187 ? 21.181 10.350 -21.935 1.00 85.06 187 TRP A N 1
ATOM 1531 C CA . TRP A 1 187 ? 20.270 10.073 -23.048 1.00 85.06 187 TRP A CA 1
ATOM 1532 C C . TRP A 1 187 ? 20.946 9.250 -24.138 1.00 85.06 187 TRP A C 1
ATOM 1534 O O . TRP A 1 187 ? 20.350 8.290 -24.625 1.00 85.06 187 TRP A O 1
ATOM 1544 N N . ARG A 1 188 ? 22.208 9.573 -24.441 1.00 89.31 188 ARG A N 1
ATOM 1545 C CA . ARG A 1 188 ? 23.030 8.844 -25.408 1.00 89.31 188 ARG A CA 1
ATOM 1546 C C . ARG A 1 188 ? 23.204 7.381 -25.009 1.00 89.31 188 ARG A C 1
ATOM 1548 O O . ARG A 1 188 ? 23.191 6.520 -25.879 1.00 89.31 188 ARG A O 1
ATOM 1555 N N . TYR A 1 189 ? 23.346 7.094 -23.716 1.00 9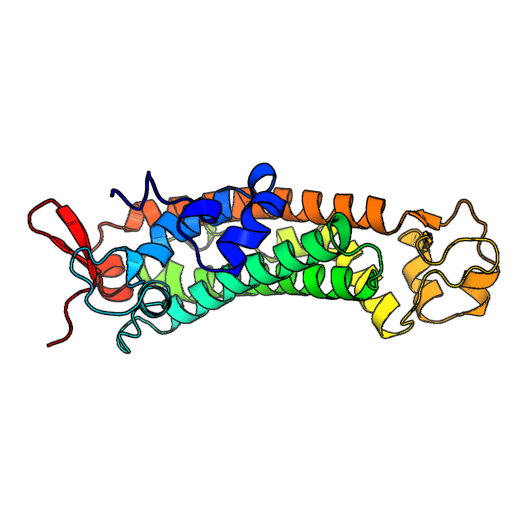1.38 189 TYR A N 1
ATOM 1556 C CA . TYR A 1 189 ? 23.441 5.719 -23.235 1.00 91.38 189 TYR A CA 1
ATOM 1557 C C . TYR A 1 189 ? 22.191 4.906 -23.591 1.00 91.38 189 TYR A C 1
ATOM 1559 O O . TYR A 1 189 ? 22.316 3.859 -24.211 1.00 91.38 189 TYR A O 1
ATOM 1567 N N . ILE A 1 190 ? 20.997 5.427 -23.282 1.00 89.25 190 ILE A N 1
ATOM 1568 C CA . ILE A 1 190 ? 19.728 4.751 -23.602 1.00 89.25 190 ILE A CA 1
ATOM 1569 C C . ILE A 1 190 ? 19.546 4.577 -25.115 1.00 89.25 190 ILE A C 1
ATOM 1571 O O . ILE A 1 190 ? 19.133 3.511 -25.552 1.00 89.25 190 ILE A O 1
ATOM 1575 N N . GLN A 1 191 ? 19.870 5.592 -25.921 1.00 89.00 191 GLN A N 1
ATOM 1576 C CA . GLN A 1 191 ? 19.705 5.529 -27.381 1.00 89.00 191 GLN A CA 1
ATOM 1577 C C . GLN A 1 191 ? 20.589 4.471 -28.054 1.00 89.00 191 GLN A C 1
ATOM 1579 O O . GLN A 1 191 ? 20.227 3.961 -29.109 1.00 89.00 191 GLN A O 1
ATOM 1584 N N . ASN A 1 192 ? 21.744 4.163 -27.461 1.00 90.94 192 ASN A N 1
ATOM 1585 C CA . ASN A 1 192 ? 22.670 3.149 -27.969 1.00 90.94 192 ASN A CA 1
ATOM 1586 C C . ASN A 1 192 ? 22.492 1.787 -27.287 1.00 90.94 192 ASN A C 1
ATOM 1588 O O . ASN A 1 192 ? 23.232 0.855 -27.599 1.00 90.94 192 ASN A O 1
ATOM 1592 N N . LEU A 1 193 ? 21.557 1.671 -26.341 1.00 93.00 193 LEU A N 1
ATOM 1593 C CA . LEU A 1 193 ? 21.326 0.424 -25.633 1.00 93.00 193 LEU A CA 1
ATOM 1594 C C . LEU A 1 193 ? 20.648 -0.586 -26.587 1.00 93.00 193 LEU A C 1
ATOM 1596 O O . LEU A 1 193 ? 19.690 -0.213 -27.274 1.00 93.00 193 LEU A O 1
ATOM 1600 N N . PRO A 1 194 ? 21.131 -1.840 -26.659 1.00 93.50 194 PRO A N 1
ATOM 1601 C CA . PRO A 1 194 ? 20.500 -2.884 -27.464 1.00 93.50 194 PRO A CA 1
ATOM 1602 C C . PRO A 1 194 ? 19.036 -3.136 -27.070 1.00 93.50 194 PRO A C 1
ATOM 1604 O O . PRO A 1 194 ? 18.667 -2.979 -25.907 1.00 93.50 194 PRO A O 1
ATOM 1607 N N . GLU A 1 195 ? 18.193 -3.521 -28.033 1.00 92.94 195 GLU A N 1
ATOM 1608 C CA . GLU A 1 195 ? 16.742 -3.696 -27.830 1.00 92.94 195 GLU A CA 1
ATOM 1609 C C . GLU A 1 195 ? 16.409 -4.790 -26.803 1.00 92.94 195 GLU A C 1
ATOM 1611 O O . GLU A 1 195 ? 15.476 -4.643 -26.017 1.00 92.94 195 GLU A O 1
ATOM 1616 N N . ASP A 1 196 ? 17.226 -5.841 -26.725 1.00 94.88 196 A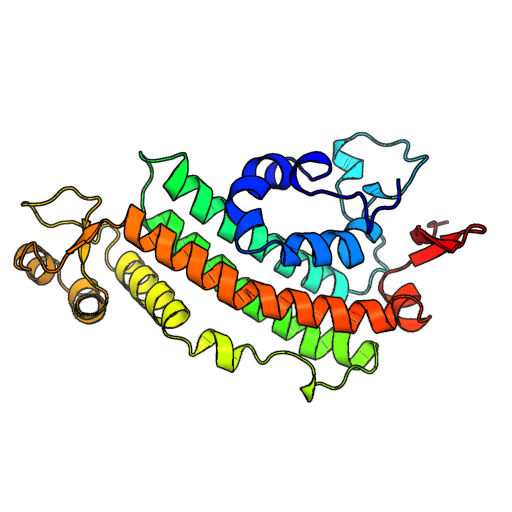SP A N 1
ATOM 1617 C CA . ASP A 1 196 ? 17.105 -6.939 -25.760 1.00 94.88 196 ASP A CA 1
ATOM 1618 C C . ASP A 1 196 ? 17.407 -6.518 -24.310 1.00 94.88 196 ASP A C 1
ATOM 1620 O O . ASP A 1 196 ? 17.210 -7.301 -23.378 1.00 94.88 196 ASP A O 1
ATOM 1624 N N . GLN A 1 197 ? 17.869 -5.285 -24.088 1.00 95.88 197 GLN A N 1
ATOM 1625 C CA . GLN A 1 197 ? 18.098 -4.705 -22.762 1.00 95.88 197 GLN A CA 1
ATOM 1626 C C . GLN A 1 197 ? 16.931 -3.841 -22.267 1.00 95.88 197 GLN A C 1
ATOM 1628 O O . GLN A 1 197 ? 17.043 -3.176 -21.233 1.00 95.88 197 GLN A O 1
ATOM 1633 N N . PHE A 1 198 ? 15.805 -3.874 -22.977 1.00 94.81 198 PHE A N 1
ATOM 1634 C CA . PHE A 1 198 ? 14.552 -3.259 -22.564 1.00 94.81 198 PHE A CA 1
ATOM 1635 C C . PHE A 1 198 ? 13.531 -4.320 -22.147 1.00 94.81 198 PHE A C 1
ATOM 1637 O O . PHE A 1 198 ? 13.626 -5.495 -22.501 1.00 94.81 198 PHE A O 1
ATOM 1644 N N . VAL A 1 199 ? 12.547 -3.891 -21.367 1.00 94.75 199 VAL A N 1
ATOM 1645 C CA . VAL A 1 199 ? 11.379 -4.673 -20.963 1.00 94.75 199 VAL A CA 1
ATOM 1646 C C . VAL A 1 199 ? 10.118 -3.873 -21.251 1.00 94.75 199 VAL A C 1
ATOM 1648 O O . VAL A 1 199 ? 10.146 -2.644 -21.249 1.00 94.75 199 VAL A O 1
ATOM 1651 N N . ASP A 1 200 ? 9.005 -4.567 -21.478 1.00 93.44 200 ASP A N 1
ATOM 1652 C CA . ASP A 1 200 ? 7.682 -3.941 -21.491 1.00 93.44 200 ASP A CA 1
ATOM 1653 C C . ASP A 1 200 ? 7.413 -3.333 -20.107 1.00 93.44 200 ASP A C 1
ATOM 1655 O O . ASP A 1 200 ? 7.302 -4.056 -19.111 1.00 93.44 200 ASP A O 1
ATOM 1659 N N . GLY A 1 201 ? 7.337 -2.003 -20.043 1.00 92.25 201 GLY A N 1
ATOM 1660 C CA . GLY A 1 201 ? 7.216 -1.268 -18.794 1.00 92.25 201 GLY A CA 1
ATOM 1661 C C . GLY A 1 201 ? 5.893 -1.511 -18.078 1.00 92.25 201 GLY A C 1
ATOM 1662 O O . GLY A 1 201 ? 5.888 -1.600 -16.853 1.00 92.25 201 GLY A O 1
ATOM 1663 N N . ARG A 1 202 ? 4.783 -1.709 -18.802 1.00 92.38 202 ARG A N 1
ATOM 1664 C CA . ARG A 1 202 ? 3.479 -2.026 -18.191 1.00 92.38 202 ARG A CA 1
ATOM 1665 C C . ARG A 1 202 ? 3.495 -3.420 -17.594 1.00 92.38 202 ARG A C 1
ATOM 1667 O O . ARG A 1 202 ? 3.106 -3.598 -16.442 1.00 92.38 202 ARG A O 1
ATOM 1674 N N . LYS A 1 203 ? 3.968 -4.413 -18.350 1.00 94.19 203 LYS A N 1
ATOM 1675 C CA . LYS A 1 203 ? 4.095 -5.792 -17.861 1.00 94.19 203 LYS A CA 1
ATOM 1676 C C . LYS A 1 203 ? 5.015 -5.856 -16.648 1.00 94.19 203 LYS A C 1
ATOM 1678 O O . LYS A 1 203 ? 4.693 -6.527 -15.672 1.00 94.19 203 LYS A O 1
ATOM 1683 N N . HIS A 1 204 ? 6.136 -5.149 -16.707 1.00 95.19 204 HIS A N 1
ATOM 1684 C CA . HIS A 1 204 ? 7.101 -5.101 -15.625 1.00 95.19 204 HIS A CA 1
ATOM 1685 C C . HIS A 1 204 ? 6.536 -4.416 -14.373 1.00 95.19 204 HIS A C 1
ATOM 1687 O O . HIS A 1 204 ? 6.639 -4.963 -13.277 1.00 95.19 204 HIS A O 1
ATOM 1693 N N . LEU A 1 205 ? 5.843 -3.287 -14.531 1.00 94.75 205 LEU A N 1
ATOM 1694 C CA . LEU A 1 205 ? 5.227 -2.584 -13.411 1.00 94.75 205 LEU A CA 1
ATOM 1695 C C . LEU A 1 205 ? 4.108 -3.399 -12.747 1.00 94.75 205 LEU A C 1
ATOM 1697 O O . LEU A 1 205 ? 4.041 -3.418 -11.523 1.00 94.75 205 LEU A O 1
ATOM 1701 N N . ARG A 1 206 ? 3.308 -4.162 -13.513 1.00 95.62 206 ARG A N 1
ATOM 1702 C CA . ARG A 1 206 ? 2.349 -5.131 -12.937 1.00 95.62 206 ARG A CA 1
ATOM 1703 C C . ARG A 1 206 ? 3.041 -6.162 -12.052 1.00 95.62 206 ARG A C 1
ATOM 1705 O O . ARG A 1 206 ? 2.511 -6.517 -11.007 1.00 95.62 206 ARG A O 1
ATOM 1712 N N . ILE A 1 207 ? 4.213 -6.655 -12.456 1.00 96.31 207 ILE A N 1
ATOM 1713 C CA . ILE A 1 207 ? 4.982 -7.609 -11.645 1.00 96.31 207 ILE A CA 1
ATOM 1714 C C . ILE A 1 207 ? 5.430 -6.944 -10.339 1.00 96.31 207 ILE A C 1
ATOM 1716 O O . ILE A 1 207 ? 5.216 -7.516 -9.275 1.00 96.31 207 ILE A O 1
ATOM 1720 N N . LEU A 1 208 ? 5.975 -5.724 -10.400 1.00 96.81 208 LEU A N 1
ATOM 1721 C CA . LEU A 1 208 ? 6.394 -4.983 -9.205 1.00 96.81 208 LEU A CA 1
ATOM 1722 C C . LEU A 1 208 ? 5.222 -4.678 -8.260 1.00 96.81 208 LEU A C 1
ATOM 1724 O O . LEU A 1 208 ? 5.355 -4.875 -7.057 1.00 96.81 208 LEU A O 1
ATOM 1728 N N . GLN A 1 209 ? 4.069 -4.262 -8.793 1.00 97.62 209 GLN A N 1
ATOM 1729 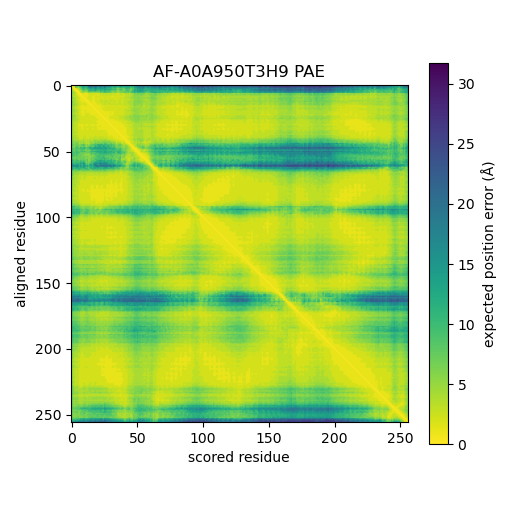C CA . GLN A 1 209 ? 2.843 -4.021 -8.021 1.00 97.62 209 GLN A CA 1
ATOM 1730 C C . GLN A 1 209 ? 2.405 -5.275 -7.258 1.00 97.62 209 GLN A C 1
ATOM 1732 O O . GLN A 1 209 ? 2.220 -5.225 -6.044 1.00 97.62 209 GLN A O 1
ATOM 1737 N N . ARG A 1 210 ? 2.285 -6.414 -7.954 1.00 97.75 210 ARG A N 1
ATOM 1738 C CA . ARG A 1 210 ? 1.866 -7.687 -7.342 1.00 97.75 210 ARG A CA 1
ATOM 1739 C C . ARG A 1 210 ? 2.867 -8.191 -6.319 1.00 97.75 210 ARG A C 1
ATOM 1741 O O . ARG A 1 210 ? 2.475 -8.683 -5.268 1.00 97.75 210 ARG A O 1
ATOM 1748 N N . ASN A 1 211 ? 4.155 -8.056 -6.610 1.00 97.06 211 ASN A N 1
ATOM 1749 C CA . ASN A 1 211 ? 5.200 -8.470 -5.688 1.00 97.06 211 ASN A CA 1
ATOM 1750 C C . ASN A 1 211 ? 5.198 -7.615 -4.413 1.00 97.06 211 ASN A C 1
ATOM 1752 O O . ASN A 1 211 ? 5.238 -8.182 -3.327 1.00 97.06 211 ASN A O 1
ATOM 1756 N N . LEU A 1 212 ? 5.058 -6.288 -4.528 1.00 97.44 212 LEU A N 1
ATOM 1757 C CA . LEU A 1 212 ? 4.925 -5.411 -3.363 1.00 97.44 212 LEU A CA 1
ATOM 1758 C C . LEU A 1 212 ? 3.685 -5.773 -2.534 1.00 97.44 212 LEU A C 1
ATOM 1760 O O . LEU A 1 212 ? 3.786 -5.925 -1.323 1.00 97.44 212 LEU A O 1
ATOM 1764 N N . MET A 1 213 ? 2.527 -5.961 -3.175 1.00 98.00 213 MET A N 1
ATOM 1765 C CA . MET A 1 213 ? 1.296 -6.389 -2.497 1.00 98.00 213 MET A CA 1
ATOM 1766 C C . MET A 1 213 ? 1.501 -7.679 -1.698 1.00 98.00 213 MET A C 1
ATOM 1768 O O . MET A 1 213 ? 1.172 -7.730 -0.515 1.00 98.00 213 MET A O 1
ATOM 1772 N N . LYS A 1 214 ? 2.145 -8.682 -2.301 1.00 96.62 214 LYS A N 1
ATOM 1773 C CA . LYS A 1 214 ? 2.461 -9.953 -1.637 1.00 96.62 214 LYS A CA 1
ATOM 1774 C C . LYS A 1 214 ? 3.438 -9.814 -0.472 1.00 96.62 214 LYS A C 1
ATOM 1776 O O . LYS A 1 214 ? 3.315 -10.574 0.484 1.00 96.62 214 LYS A O 1
ATOM 1781 N N . GLU A 1 215 ? 4.383 -8.876 -0.527 1.00 96.00 215 GLU A N 1
ATOM 1782 C CA . GLU A 1 215 ? 5.274 -8.572 0.602 1.00 96.00 215 GLU A CA 1
ATOM 1783 C C . GLU A 1 215 ? 4.535 -7.856 1.743 1.00 96.00 215 GLU A C 1
ATOM 1785 O O . GLU A 1 215 ? 4.773 -8.154 2.914 1.00 96.00 215 GLU A O 1
ATOM 1790 N N . LEU A 1 216 ? 3.606 -6.948 1.424 1.00 97.44 216 LEU A N 1
ATOM 1791 C CA . LEU A 1 216 ? 2.848 -6.181 2.419 1.00 97.44 216 LEU A CA 1
ATOM 1792 C C . LEU A 1 216 ? 1.698 -6.979 3.053 1.00 97.44 216 LEU A C 1
ATOM 1794 O O . LEU A 1 216 ? 1.391 -6.789 4.227 1.00 97.44 216 LEU A O 1
ATOM 1798 N N . ASN A 1 217 ? 1.069 -7.898 2.327 1.00 98.12 217 ASN A N 1
ATOM 1799 C CA . ASN A 1 217 ? -0.066 -8.675 2.826 1.00 98.12 217 ASN A CA 1
ATOM 1800 C C . ASN A 1 217 ? 0.195 -9.405 4.168 1.00 98.12 217 ASN A C 1
ATOM 1802 O O . ASN A 1 217 ? -0.573 -9.200 5.112 1.00 98.12 217 ASN A O 1
ATOM 1806 N N . PRO A 1 218 ? 1.278 -10.195 4.343 1.00 97.56 218 PRO A N 1
ATOM 1807 C CA . PRO A 1 218 ? 1.558 -10.852 5.624 1.00 97.56 218 PRO A CA 1
ATOM 1808 C C . PRO A 1 218 ? 1.867 -9.863 6.757 1.00 97.56 218 PRO A C 1
ATOM 1810 O O . PRO A 1 218 ? 1.597 -10.159 7.921 1.00 97.56 218 PRO A O 1
ATOM 1813 N N . VAL A 1 219 ? 2.393 -8.680 6.431 1.00 97.62 219 VAL A N 1
ATOM 1814 C CA . VAL A 1 219 ? 2.643 -7.609 7.402 1.00 97.62 219 VAL A CA 1
ATOM 1815 C C . VAL A 1 219 ? 1.319 -7.104 7.966 1.00 97.62 219 VAL A C 1
ATOM 1817 O O . VAL A 1 219 ? 1.148 -7.067 9.183 1.00 97.62 219 VAL A O 1
ATOM 1820 N N . TRP A 1 220 ? 0.357 -6.778 7.100 1.00 98.31 220 TRP A N 1
ATOM 1821 C CA . TRP A 1 220 ? -0.977 -6.343 7.522 1.00 98.31 220 TRP A CA 1
ATOM 1822 C C . TRP A 1 220 ? -1.702 -7.415 8.325 1.00 98.31 220 TRP A C 1
ATOM 1824 O O . TRP A 1 220 ? -2.284 -7.104 9.364 1.00 98.31 220 TRP A O 1
ATOM 1834 N N . LYS A 1 221 ? -1.589 -8.679 7.912 1.00 98.12 221 LYS A N 1
ATOM 1835 C CA . LYS A 1 221 ? -2.131 -9.816 8.659 1.00 98.12 221 LYS A CA 1
ATOM 1836 C C . LYS A 1 221 ? -1.610 -9.868 10.093 1.00 98.12 221 LYS A C 1
ATOM 1838 O O . LYS A 1 221 ? -2.380 -10.020 11.039 1.00 98.12 221 LYS A O 1
ATOM 1843 N N . GLN A 1 222 ? -0.296 -9.734 10.263 1.00 98.00 222 GLN A N 1
ATOM 1844 C CA . GLN A 1 222 ? 0.341 -9.777 11.576 1.00 98.00 222 GLN A CA 1
ATOM 1845 C C . GLN A 1 222 ? -0.083 -8.594 12.451 1.00 98.00 222 GLN A C 1
ATOM 1847 O O . GLN A 1 222 ? -0.418 -8.788 13.616 1.00 98.00 222 GLN A O 1
ATOM 1852 N N . ILE A 1 223 ? -0.115 -7.381 11.896 1.00 98.00 223 ILE A N 1
ATOM 1853 C CA . ILE A 1 223 ? -0.553 -6.181 12.622 1.00 98.00 223 ILE A CA 1
ATOM 1854 C C . ILE A 1 223 ? -2.020 -6.296 13.052 1.00 98.00 223 ILE A C 1
ATOM 1856 O O . ILE A 1 223 ? -2.335 -6.033 14.213 1.00 98.00 223 ILE A O 1
ATOM 1860 N N . THR A 1 224 ? -2.893 -6.743 12.147 1.00 97.44 224 THR A N 1
ATOM 1861 C CA . THR A 1 224 ? -4.317 -6.989 12.427 1.00 97.44 224 THR A CA 1
ATOM 1862 C C . THR A 1 224 ? -4.468 -7.990 13.565 1.00 97.44 224 THR A C 1
ATOM 1864 O O . THR A 1 224 ? -5.124 -7.705 14.560 1.00 97.44 224 THR A O 1
ATOM 1867 N N . HIS A 1 225 ? -3.754 -9.118 13.497 1.00 97.50 225 HIS A N 1
ATOM 1868 C CA . HIS A 1 225 ? -3.780 -10.126 14.553 1.00 97.50 225 HIS A CA 1
ATOM 1869 C C . HIS A 1 225 ? -3.366 -9.568 15.925 1.00 97.50 225 HIS A C 1
ATOM 1871 O O . HIS A 1 225 ? -4.006 -9.866 16.934 1.00 97.50 225 HIS A O 1
ATOM 1877 N N . LEU A 1 226 ? -2.314 -8.745 15.978 1.00 97.19 226 LEU A N 1
ATOM 1878 C CA . LEU A 1 226 ? -1.847 -8.136 17.227 1.00 97.19 226 LEU A CA 1
ATOM 1879 C C . LEU A 1 226 ? -2.864 -7.152 17.816 1.00 97.19 226 LEU A C 1
ATOM 1881 O O . LEU A 1 226 ? -3.028 -7.108 19.035 1.00 97.19 226 LEU A O 1
ATOM 1885 N N . LEU A 1 227 ? -3.548 -6.367 16.981 1.00 95.25 227 LEU A N 1
ATOM 1886 C CA . LEU A 1 227 ? -4.590 -5.449 17.445 1.00 95.25 227 LEU A CA 1
ATOM 1887 C C . LEU A 1 227 ? -5.874 -6.170 17.843 1.00 95.25 227 LEU A C 1
ATOM 1889 O O . LEU A 1 227 ? -6.474 -5.806 18.854 1.00 95.25 227 LEU A O 1
ATOM 1893 N N . ASP A 1 228 ? -6.276 -7.205 17.110 1.00 94.88 228 ASP A N 1
ATOM 1894 C CA . ASP A 1 228 ? -7.468 -7.996 17.418 1.00 94.88 228 ASP A CA 1
ATOM 1895 C C . ASP A 1 228 ? -7.392 -8.612 18.819 1.00 94.88 228 ASP A C 1
ATOM 1897 O O . ASP A 1 228 ? -8.363 -8.559 19.575 1.00 94.88 228 ASP A O 1
ATOM 1901 N N . GLN A 1 229 ? -6.210 -9.078 19.238 1.00 95.12 229 GLN A N 1
ATOM 1902 C CA . GLN A 1 229 ? -5.965 -9.563 20.605 1.00 95.12 229 GLN A CA 1
ATOM 1903 C C . GLN A 1 229 ? -6.177 -8.497 21.694 1.00 95.12 229 GLN A C 1
ATOM 1905 O O . GLN A 1 229 ? -6.280 -8.823 22.879 1.00 95.12 229 GLN A O 1
ATOM 1910 N N . ARG A 1 230 ? -6.195 -7.214 21.322 1.00 94.06 230 ARG A N 1
ATOM 1911 C CA . ARG A 1 230 ? -6.354 -6.070 22.229 1.00 94.06 230 ARG A CA 1
ATOM 1912 C C . ARG A 1 230 ? -7.700 -5.368 22.064 1.00 94.06 230 ARG A C 1
ATOM 1914 O O . ARG A 1 230 ? -8.010 -4.505 22.884 1.00 94.06 230 ARG A O 1
ATOM 1921 N N . ARG A 1 231 ? -8.509 -5.752 21.072 1.00 89.75 231 ARG A N 1
ATOM 1922 C CA . ARG A 1 231 ? -9.739 -5.061 20.645 1.00 89.75 231 ARG A CA 1
ATOM 1923 C C . ARG A 1 231 ? -10.783 -4.910 21.755 1.00 89.75 231 ARG A C 1
ATOM 1925 O O . ARG A 1 231 ? -11.477 -3.903 21.803 1.00 89.75 231 ARG A O 1
ATOM 1932 N N . SER A 1 232 ? -10.861 -5.873 22.674 1.00 88.12 232 SER A N 1
ATOM 1933 C CA . SER A 1 232 ? -11.787 -5.846 23.817 1.00 88.12 232 SER A CA 1
ATOM 1934 C C . SER A 1 232 ? -11.220 -5.178 25.075 1.00 88.12 232 SER A C 1
ATOM 1936 O O . SER A 1 232 ? -11.884 -5.175 26.108 1.00 88.12 232 SER A O 1
ATOM 1938 N N . SER A 1 233 ? -9.985 -4.671 25.041 1.00 91.38 233 SER A N 1
ATOM 1939 C CA . SER A 1 233 ? -9.368 -4.040 26.210 1.00 91.38 233 SER A CA 1
ATOM 1940 C C . SER A 1 233 ? -9.865 -2.610 26.409 1.00 91.38 233 SER A C 1
ATOM 1942 O O . SER A 1 233 ? -10.009 -1.860 25.443 1.00 91.38 233 SER A O 1
ATOM 1944 N N . ASP A 1 234 ? -10.004 -2.185 27.668 1.00 90.44 234 ASP A N 1
ATOM 1945 C CA . ASP A 1 234 ? -10.362 -0.799 28.006 1.00 90.44 234 ASP A CA 1
ATOM 1946 C C . ASP A 1 234 ? -9.406 0.211 27.366 1.00 90.44 234 ASP A C 1
ATOM 1948 O O . ASP A 1 234 ? -9.811 1.296 26.959 1.00 90.44 234 ASP A O 1
ATOM 1952 N N . LYS A 1 235 ? -8.120 -0.139 27.242 1.00 90.88 235 LYS A N 1
ATOM 1953 C CA . LYS A 1 235 ? -7.130 0.721 26.585 1.00 90.88 235 LYS A CA 1
ATOM 1954 C C . LYS A 1 235 ? -7.455 0.940 25.112 1.00 90.88 235 LYS A C 1
ATOM 1956 O O . LYS A 1 235 ? -7.416 2.082 24.666 1.00 90.88 235 LYS A O 1
ATOM 1961 N N . TYR A 1 236 ? -7.772 -0.127 24.379 1.00 91.75 236 TYR A N 1
ATOM 1962 C CA . TYR A 1 236 ? -8.145 -0.041 22.968 1.00 91.75 236 TYR A CA 1
ATOM 1963 C C . TYR A 1 236 ? -9.428 0.772 22.795 1.00 91.75 236 TYR A C 1
ATOM 1965 O O . TYR A 1 236 ? -9.439 1.743 22.042 1.00 91.75 236 TYR A O 1
ATOM 1973 N N . LEU A 1 237 ? -10.473 0.429 23.554 1.00 90.25 237 LEU A N 1
ATOM 1974 C CA . LEU A 1 237 ? -11.765 1.116 23.527 1.00 90.25 237 LEU A CA 1
ATOM 1975 C C . LEU A 1 237 ? -11.611 2.616 23.809 1.00 90.25 237 LEU A C 1
ATOM 1977 O O . LEU A 1 237 ? -12.107 3.445 23.050 1.00 90.25 237 LEU A O 1
ATOM 1981 N N . ASN A 1 238 ? -10.826 2.983 24.823 1.00 88.25 238 ASN A N 1
ATOM 1982 C CA . ASN A 1 238 ? -10.559 4.383 25.143 1.00 88.25 238 ASN A CA 1
ATOM 1983 C C . ASN A 1 238 ? -9.751 5.108 24.052 1.00 88.25 238 ASN A C 1
ATOM 1985 O O . ASN A 1 238 ? -10.073 6.253 23.737 1.00 88.25 238 ASN A O 1
ATOM 1989 N N . PHE A 1 239 ? -8.734 4.467 23.461 1.00 88.69 239 PHE A N 1
ATOM 1990 C CA . PHE A 1 239 ? -7.912 5.058 22.391 1.00 88.69 239 PHE A CA 1
ATOM 1991 C C . PHE A 1 239 ? -8.711 5.329 21.114 1.00 88.69 239 PHE A C 1
ATOM 1993 O O . PHE A 1 239 ? -8.533 6.369 20.479 1.00 88.69 239 PHE A O 1
ATOM 2000 N N . TYR A 1 240 ? -9.580 4.383 20.756 1.00 88.31 240 TYR A N 1
ATOM 2001 C CA . TYR A 1 240 ? -10.427 4.438 19.566 1.00 88.31 240 TYR A CA 1
ATOM 2002 C C . TYR A 1 240 ? -11.760 5.159 19.825 1.00 88.31 240 TYR A C 1
ATOM 2004 O O . TYR A 1 240 ? -12.529 5.354 18.890 1.00 88.31 240 TYR A O 1
ATOM 2012 N N . ARG A 1 241 ? -12.039 5.569 21.074 1.00 87.88 241 ARG A N 1
ATOM 2013 C CA . ARG A 1 241 ? -13.314 6.177 21.501 1.00 87.88 241 ARG A CA 1
ATOM 2014 C C . ARG A 1 241 ? -14.524 5.298 21.163 1.00 87.88 241 ARG A C 1
ATOM 2016 O O . ARG A 1 241 ? -15.558 5.787 20.711 1.00 87.88 241 ARG A O 1
ATOM 2023 N N . LEU A 1 242 ? -14.386 4.000 21.410 1.00 86.75 242 LEU A N 1
ATOM 2024 C CA . LEU A 1 242 ? -15.413 2.988 21.184 1.00 86.75 242 LEU A CA 1
ATOM 2025 C C . LEU A 1 242 ? -15.943 2.450 22.513 1.00 86.75 242 LEU A C 1
ATOM 2027 O O . LEU A 1 242 ? -15.241 2.433 23.519 1.00 86.75 242 LEU A O 1
ATOM 2031 N N . GLU A 1 243 ? -17.169 1.954 22.492 1.00 85.94 243 GLU A N 1
ATOM 2032 C CA . GLU A 1 243 ? -17.789 1.201 23.578 1.00 85.94 243 GLU A CA 1
ATOM 2033 C C . GLU A 1 243 ? -18.565 0.013 23.011 1.00 85.94 243 GLU A C 1
ATOM 2035 O O . GLU A 1 243 ? -18.849 -0.038 21.814 1.00 85.94 243 GLU A O 1
ATOM 2040 N N . ASN A 1 244 ? -18.914 -0.943 23.869 1.00 83.56 244 ASN A N 1
ATOM 2041 C CA . ASN A 1 244 ? -19.845 -2.001 23.502 1.00 83.56 244 ASN A CA 1
ATOM 2042 C C . ASN A 1 244 ? -21.268 -1.574 23.869 1.00 83.56 244 ASN A C 1
ATOM 2044 O O . ASN A 1 244 ? -21.514 -1.154 25.000 1.00 83.56 244 ASN A O 1
ATOM 2048 N N . ASP A 1 245 ? -22.206 -1.710 22.936 1.00 79.56 245 ASP A N 1
ATOM 2049 C CA . ASP A 1 245 ? -23.629 -1.558 23.220 1.00 79.56 245 ASP A CA 1
ATOM 2050 C C . ASP A 1 245 ? -24.146 -2.700 24.123 1.00 79.56 245 ASP A C 1
ATOM 2052 O O . ASP A 1 245 ? -23.433 -3.654 24.451 1.00 79.56 245 ASP A O 1
ATOM 2056 N N . ALA A 1 246 ? -25.421 -2.635 24.517 1.00 76.81 246 ALA A N 1
ATOM 2057 C CA . ALA A 1 246 ? -26.050 -3.664 25.352 1.00 76.81 246 ALA A CA 1
ATOM 2058 C C . ALA A 1 246 ? -26.066 -5.071 24.710 1.00 76.81 246 ALA A C 1
ATOM 2060 O O . ALA A 1 246 ? -26.273 -6.061 25.409 1.00 76.81 246 ALA A O 1
ATOM 2061 N N . ALA A 1 247 ? -25.855 -5.167 23.394 1.00 77.50 247 ALA A N 1
ATOM 2062 C CA . ALA A 1 247 ? -25.737 -6.411 22.642 1.00 77.50 247 ALA A CA 1
ATOM 2063 C C . ALA A 1 247 ? -24.270 -6.830 22.402 1.00 77.50 247 ALA A C 1
ATOM 2065 O O . ALA A 1 247 ? -24.032 -7.801 21.682 1.00 77.50 247 ALA A O 1
ATOM 2066 N N . GLY A 1 248 ? -23.296 -6.126 22.990 1.00 75.50 248 GLY A N 1
ATOM 2067 C CA . GLY A 1 248 ? -21.867 -6.399 22.840 1.00 75.50 248 GLY A CA 1
ATOM 2068 C C . GLY A 1 248 ? -21.260 -5.882 21.534 1.00 75.50 248 GLY A C 1
ATOM 2069 O O . GLY A 1 248 ? -20.182 -6.334 21.154 1.00 75.50 248 GLY A O 1
ATOM 2070 N N . LYS A 1 249 ? -21.940 -4.985 20.812 1.00 75.38 249 LYS A N 1
ATOM 2071 C CA . LYS A 1 249 ? -21.463 -4.446 19.532 1.00 75.38 249 LYS A CA 1
ATOM 2072 C C . LYS A 1 249 ? -20.645 -3.186 19.745 1.00 75.38 249 LYS A C 1
ATOM 2074 O O . LYS A 1 249 ? -21.093 -2.269 20.424 1.00 75.38 249 LYS A O 1
ATOM 2079 N N . LEU A 1 250 ? -19.496 -3.113 19.077 1.00 79.44 250 LEU A N 1
ATOM 2080 C CA . LEU A 1 250 ? -18.690 -1.898 19.037 1.00 79.44 250 LEU A CA 1
ATOM 2081 C C . LEU A 1 250 ? -19.472 -0.753 18.385 1.00 79.44 250 LEU A C 1
ATOM 2083 O O . LEU A 1 250 ? -19.949 -0.886 17.256 1.00 79.44 250 LEU A O 1
ATOM 2087 N N . GLN A 1 251 ? -19.550 0.372 19.086 1.00 77.94 251 GLN A N 1
ATOM 2088 C CA . GLN A 1 251 ? -20.100 1.635 18.608 1.00 77.94 251 GLN A CA 1
ATOM 2089 C C . GLN A 1 251 ? -19.216 2.809 19.053 1.00 77.94 251 GLN A C 1
ATOM 2091 O O . GLN A 1 251 ? -18.510 2.690 20.059 1.00 77.94 251 GLN A O 1
ATOM 2096 N N . PRO A 1 252 ? -19.234 3.950 18.344 1.00 79.06 252 PRO A N 1
ATOM 2097 C CA . PRO A 1 252 ? -18.551 5.150 18.804 1.00 79.06 252 PRO A CA 1
ATOM 2098 C C . PRO A 1 252 ? -19.213 5.668 20.082 1.00 79.06 252 PRO A C 1
ATOM 2100 O O . PRO A 1 252 ? -20.442 5.685 20.187 1.00 79.06 252 PRO A O 1
ATOM 2103 N N . ILE A 1 253 ? -18.412 6.134 21.038 1.00 79.38 253 ILE A N 1
ATOM 2104 C CA . ILE A 1 253 ? -18.933 6.791 22.241 1.00 79.38 253 ILE A CA 1
ATOM 2105 C C . ILE A 1 253 ? -19.642 8.077 21.810 1.00 79.38 253 ILE A C 1
ATOM 2107 O O . ILE A 1 253 ? -19.022 8.967 21.219 1.00 79.38 253 ILE A O 1
ATOM 2111 N N . LYS A 1 254 ? -20.936 8.199 22.129 1.00 70.06 254 LYS A N 1
ATOM 2112 C CA . LYS A 1 254 ? -21.726 9.386 21.772 1.00 70.06 254 LYS A CA 1
ATOM 2113 C C . LYS A 1 254 ? -21.110 10.644 22.390 1.00 70.06 254 LYS A C 1
ATOM 2115 O O . LYS A 1 254 ? -20.795 10.691 23.581 1.00 70.06 254 LYS A O 1
ATOM 2120 N N . TRP A 1 255 ? -20.917 11.666 21.561 1.00 61.94 255 TRP A N 1
ATOM 2121 C CA . TRP A 1 255 ? -20.520 12.989 22.029 1.00 61.94 255 TRP A CA 1
ATOM 2122 C C . TRP A 1 255 ? -21.752 13.693 22.636 1.00 61.94 255 TRP A C 1
ATOM 2124 O O . TRP A 1 255 ? -22.799 13.675 21.986 1.00 61.94 255 TRP A O 1
ATOM 2134 N N . PRO A 1 256 ? -21.669 14.237 23.867 1.00 54.66 256 PRO A N 1
ATOM 2135 C CA . PRO A 1 256 ? -22.778 14.944 24.514 1.00 54.66 256 PRO A CA 1
ATOM 2136 C C . PRO A 1 256 ? -23.111 16.287 23.856 1.00 54.66 256 PRO A C 1
ATOM 2138 O O . PRO A 1 256 ? -22.173 16.978 23.396 1.00 54.66 256 PRO A O 1
#

pLDDT: mean 88.78, std 9.64, range [48.09, 98.44]

Secondary structure (DSSP, 8-state):
--HHHH--HHHHS-HHHHHHGGGTHHHHHHHHHHIIIIIGGGBGGG-TT--S-HHHHHSB---TTS-HHHHHHHHHHHHHHHHHHHHHHHHHT-TTS-HHHHHHHHHHHHHHHHHHHHHIIIIIHHHTT--GGGS--HHHHHTSHHHHHHHHHHHHHHH-S-TT--TTS-TTEEE-GGGHHHHTT-HHHHHTS-GGGEEEHHHHHHHHHHHHHHHHHHHHHHHHHHHHTTTTSHHHHHHHTEEE-TTS-EEEPPP-

Solvent-accessible surface area (backbone atoms only — not comparable to full-atom values): 14038 Å² total; per-residue (Å²): 131,59,52,76,83,67,61,43,48,54,81,70,45,50,78,62,36,38,71,32,34,85,72,40,42,92,48,29,46,30,55,54,52,38,39,30,65,66,46,44,60,41,18,38,69,65,47,89,80,63,85,68,55,79,71,63,30,65,37,63,54,82,53,88,73,42,39,65,65,58,56,54,32,50,53,23,52,51,43,23,50,53,24,39,34,50,20,44,42,41,63,74,75,33,79,89,57,67,68,62,59,27,38,49,24,43,43,50,12,55,54,23,48,43,49,24,48,49,43,38,54,74,52,48,27,61,72,71,72,44,61,67,87,77,49,80,60,54,68,65,59,57,68,33,70,68,49,49,50,45,49,47,52,36,55,22,32,74,66,28,87,64,69,18,63,30,92,90,51,62,65,58,31,27,66,39,78,94,45,34,85,57,45,32,78,28,70,68,57,42,51,69,49,60,75,88,51,42,40,57,38,58,66,50,50,52,51,53,52,48,51,51,29,52,64,46,23,63,50,36,42,52,52,38,53,59,48,60,79,38,57,87,36,70,63,44,24,57,44,60,40,38,41,64,46,101,85,69,46,78,38,61,60,82,82,131

Mean predicted aligned error: 5.46 Å

Sequence (256 aa):
MWWDTQFNPGEHGDSYECLWWHLIEDDFAEWGTFWSHHVVPLTNRIVGDFQGDAQTKLYVCFDPRIHKAVEELVMHNYSVFYYLARSCALVTSEPHLFLEDAFIFLRAAAENAGMFLGCFKSQLAPAFGIDHNQVPEWASIKSGDIHKEIVDYRDALIHKARLGRNPKLSWEFIPKPSHLGKAKWSWRYIQNLPEDQFVDGRKHLRILQRNLMKELNPVWKQITHLLDQRRSSDKYLNFYRLENDAAGKLQPIKWP

Nearest PDB structures (foldseek):
  8tn1-assembly1_B  TM=4.604E-01  e=4.036E+00  synthetic construct
  8tn6-assembly1_C  TM=3.214E-01  e=2.044E+00  synthetic construct
  1o5h-assembly1_B  TM=2.804E-01  e=3.686E+00  Thermotoga maritima

Foldseek 3Di:
DAQLPPDQQLPQAPPLSVVQVVLQCVQAVLLRNLCSQQPLQQFLCPVPPDPDDPVNRNDRPPPVQQAVLSVQLVVLSVLLVNLLSVLSCCLPPVVVDANLSSLVSLLSSLVSLQSNLVSCLPPVCVLLVHDSVLADDSVVVCPDPLNVQSVLVNLLCVLPVQQQPAPVDDSQKHFDSVCSVVSSPDPPSSNPDDPVRTDRSSVVSSVSSSVSSNSCNVNSVSSSVRVVVRCPPPSNCSNSQWDQDPVGGIHHPDDD

Radius of gyration: 21.04 Å; Cα contacts (8 Å, |Δi|>4): 326; chains: 1; bounding box: 53×26×60 Å